Protein AF-0000000069102249 (afdb_homodimer)

Solvent-accessible surface area (backbone atoms only — not comparable to full-atom values): 18035 Å² total; per-residue (Å²): 127,81,70,66,73,71,88,65,78,53,80,87,50,63,63,69,56,50,73,74,42,73,62,49,84,85,14,46,54,63,37,51,65,51,49,70,39,69,68,41,42,53,57,45,44,54,34,49,75,53,21,48,58,88,68,54,68,46,71,69,28,51,55,48,41,64,54,54,55,66,34,49,56,50,31,67,48,58,9,49,51,46,52,47,48,51,74,65,50,84,57,79,77,46,54,44,69,58,46,50,48,30,52,4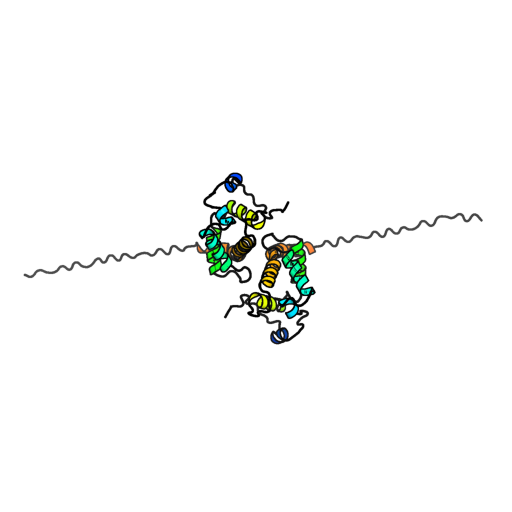7,14,58,52,36,40,50,68,60,52,65,73,45,54,68,54,59,68,60,58,63,68,60,77,79,74,75,77,78,75,76,78,74,79,76,78,76,78,82,75,82,76,76,76,76,124,128,80,70,68,75,70,88,66,78,55,81,88,48,61,64,69,57,52,73,74,43,73,62,50,84,85,13,45,55,63,38,52,65,50,50,70,41,68,67,41,43,50,58,45,45,56,34,49,74,52,20,48,57,89,65,51,68,48,71,69,28,52,56,49,42,64,54,54,57,66,34,48,57,49,31,68,47,58,9,49,52,45,52,47,48,50,74,66,50,86,58,79,78,46,55,44,69,59,47,51,48,30,53,47,14,58,52,37,41,50,68,59,50,65,72,45,55,69,54,60,67,61,61,64,68,65,77,78,75,77,78,79,77,78,79,76,79,77,77,76,79,83,72,81,80,87,79,80,132

Organism: Magallana gigas (NCBI:txid29159)

pLDDT: mean 79.59, std 26.21, range [20.69, 98.81]

Structure (mmCIF, N/CA/C/O backbone):
data_AF-0000000069102249-model_v1
#
loop_
_entity.id
_entity.type
_entity.pdbx_description
1 polymer 'Uncharacterized protein'
#
loop_
_atom_site.group_PDB
_atom_site.id
_atom_site.type_symbol
_atom_site.label_atom_id
_atom_site.label_alt_id
_atom_site.label_comp_id
_atom_site.label_asym_id
_atom_site.label_entity_id
_atom_site.label_seq_id
_atom_site.pdbx_PDB_ins_code
_atom_site.Cartn_x
_atom_site.Cartn_y
_atom_site.Cartn_z
_atom_site.occupancy
_atom_site.B_iso_or_equiv
_atom_site.auth_seq_id
_atom_site.auth_comp_id
_atom_site.auth_asym_id
_atom_site.auth_atom_id
_atom_site.pdbx_PDB_model_num
ATOM 1 N N . ASN A 1 1 ? -21 12.32 -5.297 1 20.69 1 ASN A N 1
ATOM 2 C CA . ASN A 1 1 ? -20.734 12.32 -3.863 1 20.69 1 ASN A CA 1
ATOM 3 C C . ASN A 1 1 ? -19.531 11.453 -3.516 1 20.69 1 ASN A C 1
ATOM 5 O O . ASN A 1 1 ? -19.641 10.227 -3.447 1 20.69 1 ASN A O 1
ATOM 9 N N . ILE A 1 2 ? -18.453 11.57 -4.113 1 30.14 2 ILE A N 1
ATOM 10 C CA . ILE A 1 2 ? -17.266 10.758 -3.838 1 30.14 2 ILE A CA 1
ATOM 11 C C . ILE A 1 2 ? -17.094 10.586 -2.33 1 30.14 2 ILE A C 1
ATOM 13 O O . ILE A 1 2 ? -17.047 11.57 -1.591 1 30.14 2 ILE A O 1
ATOM 17 N N . GLN A 1 3 ? -17.734 9.703 -1.688 1 34 3 GLN A N 1
ATOM 18 C CA . GLN A 1 3 ? -17.641 9.477 -0.249 1 34 3 GLN A CA 1
ATOM 19 C C . GLN A 1 3 ? -16.203 9.633 0.234 1 34 3 GLN A C 1
ATOM 21 O O . GLN A 1 3 ? -15.273 9.109 -0.388 1 34 3 GLN A O 1
ATOM 26 N N . SER A 1 4 ? -15.773 10.727 0.562 1 45.91 4 SER A N 1
ATOM 27 C CA . SER A 1 4 ? -14.562 10.805 1.371 1 45.91 4 SER A CA 1
ATOM 28 C C . SER A 1 4 ? -14.43 9.586 2.287 1 45.91 4 SER A C 1
ATOM 30 O O . SER A 1 4 ? -15.328 9.305 3.08 1 45.91 4 SER A O 1
ATOM 32 N N . PRO A 1 5 ? -13.875 8.547 1.817 1 47.75 5 PRO A N 1
ATOM 33 C CA . PRO A 1 5 ? -13.992 7.262 2.512 1 47.75 5 PRO A CA 1
ATOM 34 C C . PRO A 1 5 ? -14.055 7.414 4.031 1 47.75 5 PRO A C 1
ATOM 36 O O . PRO A 1 5 ? -14.5 6.5 4.727 1 47.75 5 PRO A O 1
ATOM 39 N N . PHE A 1 6 ? -13.164 8.391 4.754 1 53.91 6 PHE A N 1
ATOM 40 C CA . PHE A 1 6 ? -13.102 8.172 6.195 1 53.91 6 PHE A CA 1
ATOM 41 C C . PHE A 1 6 ? -14.172 8.977 6.918 1 53.91 6 PHE A C 1
ATOM 43 O O . PHE A 1 6 ? -14.336 10.172 6.656 1 53.91 6 PHE A O 1
ATOM 50 N N . CYS A 1 7 ? -15.266 8.469 7.176 1 61.47 7 CYS A N 1
ATOM 51 C CA . CYS A 1 7 ? -16.266 8.984 8.109 1 61.47 7 CYS A CA 1
ATOM 52 C C . CYS A 1 7 ? -15.594 9.633 9.32 1 61.47 7 CYS A C 1
ATOM 54 O O . CYS A 1 7 ? -16 9.406 10.453 1 61.47 7 CYS A O 1
ATOM 56 N N . VAL A 1 8 ? -14.547 10.375 9.047 1 65.69 8 VAL A N 1
ATOM 57 C CA . VAL A 1 8 ? -13.875 10.93 10.211 1 65.69 8 VAL A CA 1
ATOM 58 C C . VAL A 1 8 ? -14.523 12.258 10.602 1 65.69 8 VAL A C 1
ATOM 60 O O . VAL A 1 8 ? -14.82 13.086 9.734 1 65.69 8 VAL A O 1
ATOM 63 N N . SER A 1 9 ? -15 12.359 11.758 1 75.25 9 SER A N 1
ATOM 64 C CA . SER A 1 9 ? -15.523 13.602 12.312 1 75.25 9 SER A CA 1
ATOM 65 C C . SER A 1 9 ? -14.406 14.617 12.531 1 75.25 9 SER A C 1
ATOM 67 O O . SER A 1 9 ? -13.352 14.281 13.062 1 75.25 9 SER A O 1
ATOM 69 N N . LEU A 1 10 ? -14.398 15.773 11.844 1 87.94 10 LEU A N 1
ATOM 70 C CA . LEU A 1 10 ? -13.438 16.859 11.969 1 87.94 10 LEU A CA 1
ATOM 71 C C . LEU A 1 10 ? -13.938 17.906 12.953 1 87.94 10 LEU A C 1
ATOM 73 O O . LEU A 1 10 ? -13.914 19.109 12.656 1 87.94 10 LEU A O 1
ATOM 77 N N . LYS A 1 11 ? -14.438 17.469 14.078 1 87.31 11 LYS A N 1
ATOM 78 C CA . LYS A 1 11 ? -15.125 18.328 15.031 1 87.31 11 LYS A CA 1
ATOM 79 C C . LYS A 1 11 ? -14.141 19.25 15.758 1 87.31 11 LYS A C 1
ATOM 81 O O . LYS A 1 11 ? -14.516 20.312 16.25 1 87.31 11 LYS A O 1
ATOM 86 N N . ASP A 1 12 ? -12.898 18.953 15.781 1 89.75 12 ASP A N 1
ATOM 87 C CA . ASP A 1 12 ? -11.938 19.672 16.594 1 89.75 12 ASP A CA 1
ATOM 88 C C . ASP A 1 12 ? -11.25 20.781 15.789 1 89.75 12 ASP A C 1
ATOM 90 O O . ASP A 1 12 ? -10.305 21.406 16.281 1 89.75 12 ASP A O 1
ATOM 94 N N . ILE A 1 13 ? -11.758 20.922 14.523 1 93.69 13 ILE A N 1
ATOM 95 C CA . ILE A 1 13 ? -11.094 21.969 13.758 1 93.69 13 ILE A CA 1
ATOM 96 C C . ILE A 1 13 ? -12.133 22.859 13.094 1 93.69 13 ILE A C 1
ATOM 98 O O . ILE A 1 13 ? -13.242 22.422 12.789 1 93.69 13 ILE A O 1
ATOM 102 N N . ASP A 1 14 ? -11.797 24.141 13.094 1 94.75 14 ASP A N 1
ATOM 103 C CA . ASP A 1 14 ? -12.5 25.078 12.211 1 94.75 14 ASP A CA 1
ATOM 104 C C . ASP A 1 14 ? -11.969 24.969 10.781 1 94.75 14 ASP A C 1
ATOM 106 O O . ASP A 1 14 ? -10.898 25.484 10.477 1 94.75 14 ASP A O 1
ATOM 110 N N . GLN A 1 15 ? -12.703 24.438 9.875 1 90.25 15 GLN A N 1
ATOM 111 C CA . GLN A 1 15 ? -12.25 24.109 8.531 1 90.25 15 GLN A CA 1
ATOM 112 C C . GLN A 1 15 ? -12 25.391 7.723 1 90.25 15 GLN A C 1
ATOM 114 O O . GLN A 1 15 ? -11.062 25.438 6.922 1 90.25 15 GLN A O 1
ATOM 119 N N . MET A 1 16 ? -12.883 26.406 7.949 1 92.56 16 MET A N 1
ATOM 120 C CA . MET A 1 16 ? -12.695 27.656 7.227 1 92.56 16 MET A CA 1
ATOM 121 C C . MET A 1 16 ? -11.367 28.297 7.609 1 92.56 16 MET A C 1
ATOM 123 O O . MET A 1 16 ? -10.625 28.781 6.742 1 92.56 16 MET A O 1
ATOM 127 N N . GLN A 1 17 ? -11.125 28.25 8.883 1 94.38 17 GLN A N 1
ATOM 128 C CA . GLN A 1 17 ? -9.867 28.812 9.344 1 94.38 17 GLN A CA 1
ATOM 129 C C . GLN A 1 17 ? -8.68 28.016 8.828 1 94.38 17 GLN A C 1
ATOM 131 O O . GLN A 1 17 ? -7.668 28.594 8.406 1 94.38 17 GLN A O 1
ATOM 136 N N . LEU A 1 18 ? -8.789 26.734 8.844 1 94.5 18 LEU A N 1
ATOM 137 C CA . LEU A 1 18 ? -7.727 25.875 8.328 1 94.5 18 LEU A CA 1
ATOM 138 C C . LEU A 1 18 ? -7.445 26.188 6.863 1 94.5 18 LEU A C 1
ATOM 140 O O . LEU A 1 18 ? -6.289 26.359 6.469 1 94.5 18 LEU A O 1
ATOM 144 N N . PHE A 1 19 ? -8.461 26.406 6.098 1 91.88 19 PHE A N 1
ATOM 145 C CA . PHE A 1 19 ? -8.352 26.594 4.656 1 91.88 19 PHE A CA 1
ATOM 146 C C . PHE A 1 19 ? -7.719 27.938 4.332 1 91.88 19 PHE A C 1
ATOM 148 O O . PHE A 1 19 ? -7.004 28.062 3.336 1 91.88 19 PHE A O 1
ATOM 155 N N . THR A 1 20 ? -7.922 28.906 5.234 1 94.19 20 THR A N 1
ATOM 156 C CA . THR A 1 20 ? -7.535 30.266 4.863 1 94.19 20 THR A CA 1
ATOM 157 C C . THR A 1 20 ? -6.273 30.688 5.605 1 94.19 20 THR A C 1
ATOM 159 O O . THR A 1 20 ? -5.715 31.75 5.332 1 94.19 20 THR A O 1
ATOM 162 N N . SER A 1 21 ? -5.793 29.859 6.492 1 96.25 21 SER A N 1
ATOM 163 C CA . SER A 1 21 ? -4.66 30.234 7.324 1 96.25 21 SER A CA 1
ATOM 164 C C . SER A 1 21 ? -3.357 29.656 6.793 1 96.25 21 SER A C 1
ATOM 166 O O . SER A 1 21 ? -3.375 28.672 6.035 1 96.25 21 SER A O 1
ATOM 168 N N . GLU A 1 22 ? -2.221 30.297 7.148 1 96.12 22 GLU A N 1
ATOM 169 C CA . GLU A 1 22 ? -0.898 29.766 6.828 1 96.12 22 GLU A CA 1
ATOM 170 C C . GLU A 1 22 ? -0.51 28.641 7.777 1 96.12 22 GLU A C 1
ATOM 172 O O . GLU A 1 22 ? 0.193 27.703 7.387 1 96.12 22 GLU A O 1
ATOM 177 N N . GLU A 1 23 ? -0.857 28.828 9 1 97.56 23 GLU A N 1
ATOM 178 C CA . GLU A 1 23 ? -0.6 27.844 10.039 1 97.56 23 GLU A CA 1
ATOM 179 C C . GLU A 1 23 ? -1.834 27.625 10.906 1 97.56 23 GLU A C 1
ATOM 181 O O . GLU A 1 23 ? -2.547 28.578 11.234 1 97.56 23 GLU A O 1
ATOM 186 N N . TYR A 1 24 ? -2.154 26.422 11.148 1 97.31 24 TYR A N 1
ATOM 187 C CA . TYR A 1 24 ? -3.293 26.031 11.977 1 97.31 24 TYR A CA 1
ATOM 188 C C . TYR A 1 24 ? -2.926 24.891 12.914 1 97.31 24 TYR A C 1
ATOM 190 O O . TYR A 1 24 ? -2.479 23.828 12.461 1 97.31 24 TYR A O 1
ATOM 198 N N . LYS A 1 25 ? -2.98 25.094 14.266 1 97 25 LYS A N 1
ATOM 199 C CA . LYS A 1 25 ? -2.627 24.109 15.281 1 97 25 LYS A CA 1
ATOM 200 C C . LYS A 1 25 ? -1.218 23.562 15.055 1 97 25 LYS A C 1
ATOM 202 O O . LYS A 1 25 ? -1.014 22.359 15 1 97 25 LYS A O 1
ATOM 207 N N . SER A 1 26 ? -0.28 24.406 14.781 1 97.69 26 SER A 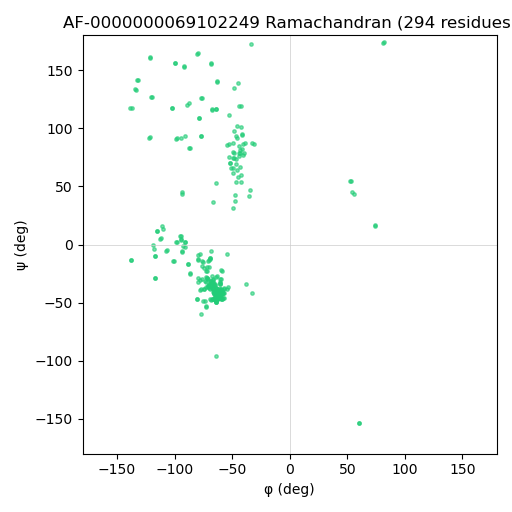N 1
ATOM 208 C CA . SER A 1 26 ? 1.154 24.156 14.664 1 97.69 26 SER A CA 1
ATOM 209 C C . SER A 1 26 ? 1.484 23.422 13.367 1 97.69 26 SER A C 1
ATOM 211 O O . SER A 1 26 ? 2.582 22.875 13.219 1 97.69 26 SER A O 1
ATOM 213 N N . CYS A 1 27 ? 0.544 23.406 12.414 1 98.44 27 CYS A N 1
ATOM 214 C CA . CYS A 1 27 ? 0.776 22.781 11.117 1 98.44 27 CYS A CA 1
ATOM 215 C C . CYS A 1 27 ? 0.633 23.797 9.984 1 98.44 27 CYS A C 1
ATOM 217 O O . CYS A 1 27 ? -0.353 24.531 9.93 1 98.44 27 CYS A O 1
ATOM 219 N N . ARG A 1 28 ? 1.658 23.812 9.227 1 98.31 28 ARG A N 1
ATOM 220 C CA . ARG A 1 28 ? 1.549 24.5 7.941 1 98.31 28 ARG A CA 1
ATOM 221 C C . ARG A 1 28 ? 1.014 23.562 6.863 1 98.31 28 ARG A C 1
ATOM 223 O O . ARG A 1 28 ? 1.782 23.016 6.062 1 98.31 28 ARG A O 1
ATOM 230 N N . HIS A 1 29 ? -0.292 23.406 6.801 1 98.12 29 HIS A N 1
ATOM 231 C CA . HIS A 1 29 ? -0.987 22.328 6.121 1 98.12 29 HIS A CA 1
ATOM 232 C C . HIS A 1 29 ? -0.832 22.438 4.605 1 98.12 29 HIS A C 1
ATOM 234 O O . HIS A 1 29 ? -0.743 21.422 3.91 1 98.12 29 HIS A O 1
ATOM 240 N N . TRP A 1 30 ? -0.717 23.672 4.027 1 98 30 TRP A N 1
ATOM 241 C CA . TRP A 1 30 ? -0.515 23.797 2.586 1 98 30 TRP A CA 1
ATOM 242 C C . TRP A 1 30 ? 0.914 23.422 2.203 1 98 30 TRP A C 1
ATOM 244 O O . TRP A 1 30 ? 1.138 22.766 1.183 1 98 30 TRP A O 1
ATOM 254 N N . ASP A 1 31 ? 1.87 23.812 3.062 1 98.62 31 ASP A N 1
ATOM 255 C CA . ASP A 1 31 ? 3.256 23.422 2.832 1 98.62 31 ASP A CA 1
ATOM 256 C C . ASP A 1 31 ? 3.395 21.906 2.809 1 98.62 31 ASP A C 1
ATOM 258 O O . ASP A 1 31 ? 4.109 21.344 1.969 1 98.62 31 ASP A O 1
ATOM 262 N N . PHE A 1 32 ? 2.658 21.297 3.68 1 98.81 32 PHE A N 1
ATOM 263 C CA . PHE A 1 32 ? 2.721 19.844 3.775 1 98.81 32 PHE A CA 1
ATOM 264 C C . PHE A 1 32 ? 2.029 19.188 2.586 1 98.81 32 PHE A C 1
ATOM 266 O O . PHE A 1 32 ? 2.627 18.375 1.884 1 98.81 32 PHE A O 1
ATOM 273 N N . LEU A 1 33 ? 0.784 19.578 2.375 1 98.56 33 LEU A N 1
ATOM 274 C CA . LEU A 1 33 ? -0.042 18.953 1.35 1 98.56 33 LEU A CA 1
ATOM 275 C C . LEU A 1 33 ? 0.585 19.125 -0.031 1 98.56 33 LEU A C 1
ATOM 277 O O . LEU A 1 33 ? 0.573 18.188 -0.839 1 98.56 33 LEU A O 1
ATOM 281 N N . LEU A 1 34 ? 1.292 20.281 -0.254 1 98.56 34 LEU A N 1
ATOM 282 C CA . LEU A 1 34 ? 1.774 20.594 -1.593 1 98.56 34 LEU A CA 1
ATOM 283 C C . LEU A 1 34 ? 3.295 20.516 -1.658 1 98.56 34 LEU A C 1
ATOM 285 O O . LEU A 1 34 ? 3.898 20.859 -2.674 1 98.56 34 LEU A O 1
ATOM 289 N N . SER A 1 35 ? 3.92 20.094 -0.591 1 98.56 35 SER A N 1
ATOM 290 C CA . SER A 1 35 ? 5.371 19.922 -0.537 1 98.56 35 SER A CA 1
ATOM 291 C C . SER A 1 35 ? 6.09 21.203 -0.968 1 98.56 35 SER A C 1
ATOM 293 O O . SER A 1 35 ? 6.992 21.156 -1.809 1 98.56 35 SER A O 1
ATOM 295 N N . LEU A 1 36 ? 5.723 22.25 -0.303 1 98.31 36 LEU A N 1
ATOM 296 C CA . LEU A 1 36 ? 6.207 23.562 -0.73 1 98.31 36 LEU A CA 1
ATOM 297 C C . LEU A 1 36 ? 7.547 23.891 -0.078 1 98.31 36 LEU A C 1
ATOM 299 O O . LEU A 1 36 ? 8.25 24.797 -0.509 1 98.31 36 LEU A O 1
ATOM 303 N N . THR A 1 37 ? 7.941 23.203 0.995 1 98.5 37 THR A N 1
ATOM 304 C CA . THR A 1 37 ? 9.188 23.484 1.69 1 98.5 37 THR A CA 1
ATOM 305 C C . THR A 1 37 ? 10.086 22.25 1.707 1 98.5 37 THR A C 1
ATOM 307 O O . THR A 1 37 ? 9.609 21.125 1.589 1 98.5 37 THR A O 1
ATOM 310 N N . GLU A 1 38 ? 11.336 22.469 1.94 1 98.5 38 GLU A N 1
ATOM 311 C CA . GLU A 1 38 ? 12.305 21.391 2.041 1 98.5 38 GLU A CA 1
ATOM 312 C C . GLU A 1 38 ? 12.031 20.516 3.264 1 98.5 38 GLU A C 1
ATOM 314 O O . GLU A 1 38 ? 12.227 19.297 3.219 1 98.5 38 GLU A O 1
ATOM 319 N N . GLU A 1 39 ? 11.586 21.125 4.266 1 98.06 39 GLU A N 1
ATOM 320 C CA . GLU A 1 39 ? 11.273 20.406 5.492 1 98.06 39 GLU A CA 1
ATOM 321 C C . GLU A 1 39 ? 10.18 19.359 5.25 1 98.06 39 GLU A C 1
ATOM 323 O O . GLU A 1 39 ? 10.328 18.203 5.641 1 98.06 39 GLU A O 1
ATOM 328 N N . MET A 1 40 ? 9.148 19.781 4.562 1 98.62 40 MET A N 1
ATOM 329 C CA . MET A 1 40 ? 8.039 18.875 4.293 1 98.62 40 MET A CA 1
ATOM 330 C C . MET A 1 40 ? 8.438 17.812 3.287 1 98.62 40 MET A C 1
ATOM 332 O O . MET A 1 40 ? 8.07 16.641 3.432 1 98.62 40 MET A O 1
ATOM 336 N N . ARG A 1 41 ? 9.234 18.172 2.338 1 98.69 41 ARG A N 1
ATOM 337 C CA . ARG A 1 41 ? 9.719 17.188 1.373 1 98.69 41 ARG A CA 1
ATOM 338 C C . ARG A 1 41 ? 10.617 16.172 2.047 1 98.69 41 ARG A C 1
ATOM 340 O O . ARG A 1 41 ? 10.492 14.969 1.802 1 98.69 41 ARG A O 1
ATOM 347 N N . HIS A 1 42 ? 11.484 16.641 2.908 1 98.44 42 HIS A N 1
ATOM 348 C CA . HIS A 1 42 ? 12.391 15.766 3.625 1 98.44 42 HIS A CA 1
ATOM 349 C C . HIS A 1 42 ? 11.633 14.797 4.523 1 98.44 42 HIS A C 1
ATOM 351 O O . HIS A 1 42 ? 11.93 13.602 4.547 1 98.44 42 HIS A O 1
ATOM 357 N N . LEU A 1 43 ? 10.617 15.289 5.223 1 98.62 43 LEU A N 1
ATOM 358 C CA . LEU A 1 43 ? 9.789 14.469 6.105 1 98.62 43 LEU A CA 1
ATOM 359 C C . LEU A 1 43 ? 9.125 13.336 5.332 1 98.62 43 LEU A C 1
ATOM 361 O O . LEU A 1 43 ? 9.195 12.172 5.746 1 98.62 43 LEU A O 1
ATOM 365 N N . LYS A 1 44 ? 8.547 13.633 4.211 1 98.75 44 LYS A N 1
ATOM 366 C CA . LYS A 1 44 ? 7.832 12.641 3.416 1 98.75 44 LYS A CA 1
ATOM 367 C C . LYS A 1 44 ? 8.805 11.656 2.771 1 98.75 44 LYS A C 1
ATOM 369 O O . LYS A 1 44 ? 8.539 10.453 2.713 1 98.75 44 LYS A O 1
ATOM 374 N N . ASN A 1 45 ? 9.945 12.141 2.373 1 98.62 45 ASN A N 1
ATOM 375 C CA . ASN A 1 45 ? 10.93 11.281 1.716 1 98.62 45 ASN A CA 1
ATOM 376 C C . ASN A 1 45 ? 11.484 10.227 2.672 1 98.62 45 ASN A C 1
ATOM 378 O O . ASN A 1 45 ? 11.797 9.109 2.258 1 98.62 45 ASN A O 1
ATOM 382 N N . GLN A 1 46 ? 11.594 10.586 3.982 1 98.75 46 GLN A N 1
ATOM 383 C CA . GLN A 1 46 ? 12.055 9.594 4.953 1 98.75 46 GLN A CA 1
ATOM 384 C C . GLN A 1 46 ? 11.125 8.383 4.98 1 98.75 46 GLN A C 1
ATOM 386 O O . GLN A 1 46 ? 11.594 7.242 5.039 1 98.75 46 GLN A O 1
ATOM 391 N N . VAL A 1 47 ? 9.891 8.633 4.887 1 98.75 47 VAL A N 1
ATOM 392 C CA . VAL A 1 47 ? 8.914 7.551 4.926 1 98.75 47 VAL A CA 1
ATOM 393 C C . VAL A 1 47 ? 8.922 6.797 3.598 1 98.75 47 VAL A C 1
ATOM 395 O O . VAL A 1 47 ? 9.055 5.57 3.574 1 98.75 47 VAL A O 1
ATOM 398 N N . ILE A 1 48 ? 8.859 7.559 2.479 1 98.12 48 ILE A N 1
ATOM 399 C CA . ILE A 1 48 ? 8.742 6.98 1.146 1 98.12 48 ILE A CA 1
ATOM 400 C C . ILE A 1 48 ? 9.953 6.09 0.86 1 98.12 48 ILE A C 1
ATOM 402 O O . ILE A 1 48 ? 9.812 5.004 0.294 1 98.12 48 ILE A O 1
ATOM 406 N N . GLU A 1 49 ? 11.117 6.469 1.379 1 97.75 49 GLU A N 1
ATOM 407 C CA . GLU A 1 49 ? 12.359 5.773 1.062 1 97.75 49 GLU A CA 1
ATOM 408 C C . GLU A 1 49 ? 12.578 4.586 1.995 1 97.75 49 GLU A C 1
ATOM 410 O O . GLU A 1 49 ? 13.188 3.588 1.605 1 97.75 49 GLU A O 1
ATOM 415 N N . ASN A 1 50 ? 12.008 4.645 3.156 1 97.56 50 ASN A N 1
ATOM 416 C CA . ASN A 1 50 ? 12.414 3.662 4.152 1 97.56 50 ASN A CA 1
ATOM 417 C C . ASN A 1 50 ? 11.258 2.758 4.555 1 97.56 50 ASN A C 1
ATOM 419 O O . ASN A 1 50 ? 11.445 1.784 5.285 1 97.56 50 ASN A O 1
ATOM 423 N N . CYS A 1 51 ? 10.07 3.115 4.129 1 97.69 51 CYS A N 1
ATOM 424 C CA . CYS A 1 51 ? 8.906 2.348 4.547 1 97.69 51 CYS A CA 1
ATOM 425 C C . CYS A 1 51 ? 8.164 1.785 3.342 1 97.69 51 CYS A C 1
ATOM 427 O O . CYS A 1 51 ? 7.207 2.395 2.855 1 97.69 51 CYS A O 1
ATOM 429 N N . GLN A 1 52 ? 8.57 0.538 3.01 1 93.75 52 GLN A N 1
ATOM 430 C CA . GLN A 1 52 ? 7.945 -0.172 1.899 1 93.75 52 GLN A CA 1
ATOM 431 C C . GLN A 1 52 ? 6.945 -1.21 2.404 1 93.75 52 GLN A C 1
ATOM 433 O O . GLN A 1 52 ? 7.332 -2.189 3.047 1 93.75 52 GLN A O 1
ATOM 438 N N . PRO A 1 53 ? 5.645 -1.076 2.072 1 92.62 53 PRO A N 1
ATOM 439 C CA . PRO A 1 53 ? 4.598 -1.912 2.662 1 92.62 53 PRO A CA 1
ATOM 440 C C . PRO A 1 53 ? 4.809 -3.4 2.398 1 92.62 53 PRO A C 1
ATOM 442 O O . PRO A 1 53 ? 4.434 -4.238 3.225 1 92.62 53 PRO A O 1
ATOM 445 N N . LEU A 1 54 ? 5.441 -3.742 1.288 1 92 54 LEU A N 1
ATOM 446 C CA . LEU A 1 54 ? 5.539 -5.145 0.899 1 92 54 LEU A CA 1
ATOM 447 C C . LEU A 1 54 ? 6.828 -5.766 1.423 1 92 54 LEU A C 1
ATOM 449 O O . LEU A 1 54 ? 7.043 -6.973 1.281 1 92 54 LEU A O 1
ATOM 453 N N . ARG A 1 55 ? 7.676 -5.047 2.094 1 88.75 55 ARG A N 1
ATOM 454 C CA . ARG A 1 55 ? 8.961 -5.551 2.561 1 88.75 55 ARG A CA 1
ATOM 455 C C . ARG A 1 55 ? 8.984 -5.68 4.082 1 88.75 55 ARG A C 1
ATOM 457 O O . ARG A 1 55 ? 10.055 -5.773 4.688 1 88.75 55 ARG A O 1
ATOM 464 N N . GLY A 1 56 ? 7.781 -5.645 4.711 1 85.62 56 GLY A N 1
ATOM 465 C CA . GLY A 1 56 ? 7.707 -5.773 6.156 1 85.62 56 GLY A CA 1
ATOM 466 C C . GLY A 1 56 ? 8.008 -4.477 6.887 1 85.62 56 GLY A C 1
ATOM 467 O O . GLY A 1 56 ? 8.297 -3.457 6.258 1 85.62 56 GLY A O 1
ATOM 468 N N . CYS A 1 57 ? 7.816 -4.527 8.148 1 93.25 57 CYS A N 1
ATOM 469 C CA . CYS A 1 57 ? 8.086 -3.381 9.008 1 93.25 57 CYS A CA 1
ATOM 470 C C . CYS A 1 57 ? 9.445 -3.51 9.68 1 93.25 57 CYS A C 1
ATOM 472 O O . CYS A 1 57 ? 9.555 -4.055 10.781 1 93.25 57 CYS A O 1
ATOM 474 N N . LEU A 1 58 ? 10.484 -2.984 9.039 1 94.06 58 LEU A N 1
ATOM 475 C CA . LEU A 1 58 ? 11.852 -3.066 9.531 1 94.06 58 LEU A CA 1
ATOM 476 C C . LEU A 1 58 ? 12.102 -2.016 10.609 1 94.06 58 LEU A C 1
ATOM 478 O O . LEU A 1 58 ? 11.328 -1.066 10.75 1 94.06 58 LEU A O 1
ATOM 482 N N . SER A 1 59 ? 13.125 -2.082 11.375 1 96.06 59 SER A N 1
ATOM 483 C CA . SER A 1 59 ? 13.414 -1.235 12.523 1 96.06 59 SER A CA 1
ATOM 484 C C . SER A 1 59 ? 13.508 0.234 12.125 1 96.06 59 SER A C 1
ATOM 486 O O . SER A 1 59 ? 13.031 1.11 12.852 1 96.06 59 SER A O 1
ATOM 488 N N . GLU A 1 60 ? 14.148 0.513 11 1 97.69 60 GLU A N 1
ATOM 489 C CA . GLU A 1 60 ? 14.281 1.886 10.523 1 97.69 60 GLU A CA 1
ATOM 490 C C . GLU A 1 60 ? 12.914 2.51 10.258 1 97.69 60 GLU A C 1
ATOM 492 O O . GLU A 1 60 ? 12.648 3.635 10.688 1 97.69 60 GLU A O 1
ATOM 497 N N . CYS A 1 61 ? 12.109 1.784 9.609 1 98.19 61 CYS A N 1
ATOM 498 C CA . CYS A 1 61 ? 10.758 2.268 9.336 1 98.19 61 CYS A CA 1
ATOM 499 C C . CYS A 1 61 ? 9.977 2.451 10.633 1 98.19 61 CYS A C 1
ATOM 501 O O . CYS A 1 61 ? 9.266 3.447 10.797 1 98.19 61 CYS A O 1
ATOM 503 N N . GLN A 1 62 ? 10.18 1.574 11.57 1 97.44 62 GLN A N 1
ATOM 504 C CA . GLN A 1 62 ? 9.516 1.688 12.867 1 97.44 62 GLN A CA 1
ATOM 505 C C . GLN A 1 62 ? 9.844 3.023 13.531 1 97.44 62 GLN A C 1
ATOM 507 O O . GLN A 1 62 ? 8.945 3.721 14.008 1 97.44 62 GLN A O 1
ATOM 512 N N . SER A 1 63 ? 11.117 3.357 13.508 1 98.06 63 SER A N 1
ATOM 513 C CA . SER A 1 63 ? 11.578 4.586 14.141 1 98.06 63 SER A CA 1
ATOM 514 C C . SER A 1 63 ? 11.023 5.816 13.438 1 98.06 63 SER A C 1
ATOM 516 O O . SER A 1 63 ? 10.578 6.766 14.086 1 98.06 63 SER A O 1
ATOM 518 N N . ILE A 1 64 ? 11 5.754 12.164 1 98.5 64 ILE A N 1
ATOM 519 C CA . ILE A 1 64 ? 10.555 6.891 11.367 1 98.5 64 ILE A CA 1
ATOM 520 C C . ILE A 1 64 ? 9.055 7.105 11.555 1 98.5 64 ILE A C 1
ATOM 522 O O . ILE A 1 64 ? 8.609 8.227 11.789 1 98.5 64 ILE A O 1
ATOM 526 N N . VAL A 1 65 ? 8.297 6.059 11.469 1 98.06 65 VAL A N 1
ATOM 527 C CA . VAL A 1 65 ? 6.84 6.156 11.586 1 98.06 65 VAL A CA 1
ATOM 528 C C . VAL A 1 65 ? 6.461 6.66 12.977 1 98.06 65 VAL A C 1
ATOM 530 O O . VAL A 1 65 ? 5.547 7.477 13.117 1 98.06 65 VAL A O 1
ATOM 533 N N . LYS A 1 66 ? 7.184 6.145 13.984 1 96.56 66 LYS A N 1
ATOM 534 C CA . LYS A 1 66 ? 6.926 6.594 15.344 1 96.56 66 LYS A CA 1
ATOM 535 C C . LYS A 1 66 ? 7.086 8.109 15.461 1 96.56 66 LYS A C 1
ATOM 537 O O . LYS A 1 66 ? 6.293 8.773 16.141 1 96.56 66 LYS A O 1
ATOM 542 N N . LEU A 1 67 ? 8.047 8.68 14.781 1 96.69 67 LEU A N 1
ATOM 543 C CA . LEU A 1 67 ? 8.336 10.102 14.836 1 96.69 67 LEU A CA 1
ATOM 544 C C . LEU A 1 67 ? 7.375 10.891 13.945 1 96.69 67 LEU A C 1
ATOM 546 O O . LEU A 1 67 ? 6.762 11.859 14.391 1 96.69 67 LEU A O 1
ATOM 550 N N . VAL A 1 68 ? 7.164 10.453 12.734 1 98.44 68 VAL A N 1
ATOM 551 C CA . VAL A 1 68 ? 6.426 11.195 11.719 1 98.44 68 VAL A CA 1
ATOM 552 C C . VAL A 1 68 ? 4.941 11.234 12.086 1 98.44 68 VAL A C 1
ATOM 554 O O . VAL A 1 68 ? 4.266 12.242 11.852 1 98.44 68 VAL A O 1
ATOM 557 N N . LYS A 1 69 ? 4.426 10.18 12.695 1 97.62 69 LYS A N 1
ATOM 558 C CA . LYS A 1 69 ? 3.006 10.102 13.023 1 97.62 69 LYS A CA 1
ATOM 559 C C . LYS A 1 69 ? 2.648 11.094 14.125 1 97.62 69 LYS A C 1
ATOM 561 O O . LYS A 1 69 ? 1.47 11.383 14.352 1 97.62 69 LYS A O 1
ATOM 566 N N . ARG A 1 70 ? 3.637 11.68 14.805 1 97.81 70 ARG A N 1
ATOM 567 C CA . ARG A 1 70 ? 3.402 12.656 15.859 1 97.81 70 ARG A CA 1
ATOM 568 C C . ARG A 1 70 ? 3.434 14.078 15.305 1 97.81 70 ARG A C 1
ATOM 570 O O . ARG A 1 70 ? 3.117 15.039 16.016 1 97.81 70 ARG A O 1
ATOM 577 N N . HIS A 1 71 ? 3.768 14.234 14.062 1 98.5 71 HIS A N 1
ATOM 578 C CA . HIS A 1 71 ? 3.846 15.562 13.453 1 98.5 71 HIS A CA 1
ATOM 579 C C . HIS A 1 71 ? 2.48 16.234 13.438 1 98.5 71 HIS A C 1
ATOM 581 O O . HIS A 1 71 ? 1.468 15.602 13.141 1 98.5 71 HIS A O 1
ATOM 587 N N . PRO A 1 72 ? 2.457 17.453 13.688 1 97.88 72 PRO A N 1
ATOM 588 C CA . PRO A 1 72 ? 1.182 18.172 13.781 1 97.88 72 PRO A CA 1
ATOM 589 C C . PRO A 1 72 ? 0.364 18.094 12.492 1 97.88 72 PRO A C 1
ATOM 591 O O . PRO A 1 72 ? -0.867 18.172 12.531 1 97.88 72 PRO A O 1
ATOM 594 N N . CYS A 1 73 ? 0.982 17.844 11.375 1 98.38 73 CYS A N 1
ATOM 595 C CA . CYS A 1 73 ? 0.268 17.797 10.109 1 98.38 73 CYS A CA 1
ATOM 596 C C . CYS A 1 73 ? -0.218 16.375 9.805 1 98.38 73 CYS A C 1
ATOM 598 O O . CYS A 1 73 ? -0.824 16.141 8.758 1 98.38 73 CYS A O 1
ATOM 600 N N . ILE A 1 74 ? 0.044 15.484 10.711 1 98.06 74 ILE A N 1
ATOM 601 C CA . ILE A 1 74 ? -0.34 14.094 10.492 1 98.06 74 ILE A CA 1
ATOM 602 C C . ILE A 1 74 ? -1.358 13.672 11.547 1 98.06 74 ILE A C 1
ATOM 604 O O . ILE A 1 74 ? -2.225 12.836 11.281 1 98.06 74 ILE A O 1
ATOM 608 N N . THR A 1 75 ? -1.289 14.266 12.672 1 95.19 75 THR A N 1
ATOM 609 C CA . THR A 1 75 ? -2.043 13.789 13.828 1 95.19 75 THR A CA 1
ATOM 610 C C . THR A 1 75 ? -3.402 14.477 13.906 1 95.19 75 THR A C 1
ATOM 612 O O . THR A 1 75 ? -3.582 15.578 13.367 1 95.19 75 THR A O 1
ATOM 615 N N . GLU A 1 76 ? -4.305 13.805 14.492 1 93.75 76 GLU A N 1
ATOM 616 C CA . GLU A 1 76 ? -5.598 14.352 14.883 1 93.75 76 GLU A CA 1
ATOM 617 C C . GLU A 1 76 ? -6.371 14.867 13.672 1 93.75 76 GLU A C 1
ATOM 619 O O . GLU A 1 76 ? -6.266 14.305 12.586 1 93.75 76 GLU A O 1
ATOM 624 N N . ASP A 1 77 ? -7.277 15.859 13.891 1 94.06 77 ASP A N 1
ATOM 625 C CA . ASP A 1 77 ? -8.234 16.25 12.859 1 94.06 77 ASP A CA 1
ATOM 626 C C . ASP A 1 77 ? -7.535 16.984 11.719 1 94.06 77 ASP A C 1
ATOM 628 O O . ASP A 1 77 ? -7.949 16.891 10.562 1 94.06 77 ASP A O 1
ATOM 632 N N . VAL A 1 78 ? -6.477 17.656 12.031 1 95.75 78 VAL A N 1
ATOM 633 C CA . VAL A 1 78 ? -5.73 18.328 10.977 1 95.75 78 VAL A CA 1
ATOM 634 C C . VAL A 1 78 ? -5.148 17.297 10.016 1 95.75 78 VAL A C 1
ATOM 636 O O . VAL A 1 78 ? -5.281 17.438 8.797 1 95.75 78 VAL A O 1
ATOM 639 N N . GLY A 1 79 ? -4.535 16.297 10.633 1 96.12 79 GLY A N 1
ATOM 640 C CA . GLY A 1 79 ? -4.008 15.219 9.812 1 96.12 79 GLY A CA 1
ATOM 641 C C . GLY A 1 79 ? -5.07 14.531 8.977 1 96.12 79 GLY A C 1
ATOM 642 O O . GLY A 1 79 ? -4.836 14.219 7.805 1 96.12 79 GLY A O 1
ATOM 643 N N . SER A 1 80 ? -6.164 14.336 9.617 1 93.81 80 SER A N 1
ATOM 644 C CA . SER A 1 80 ? -7.262 13.703 8.898 1 93.81 80 SER A CA 1
ATOM 645 C C . SER A 1 80 ? -7.723 14.555 7.723 1 93.81 80 SER A C 1
ATOM 647 O O . SER A 1 80 ? -8 14.031 6.641 1 93.81 80 SER A O 1
ATOM 649 N N . TRP A 1 81 ? -7.836 15.789 7.922 1 93.75 81 TRP A N 1
ATOM 650 C CA . TRP A 1 81 ? -8.211 16.703 6.852 1 93.75 81 TRP A CA 1
ATOM 651 C C . TRP A 1 81 ? -7.203 16.641 5.707 1 93.75 81 TRP A C 1
ATOM 653 O O . TRP A 1 81 ? -7.59 16.578 4.535 1 93.75 81 TRP A O 1
ATOM 663 N N . ILE A 1 82 ? -5.961 16.609 6.07 1 96.25 82 ILE A N 1
ATOM 664 C CA . ILE A 1 82 ? -4.898 16.594 5.07 1 96.25 82 ILE A CA 1
ATOM 665 C C . ILE A 1 82 ? -4.957 15.281 4.289 1 96.25 82 ILE A C 1
ATOM 667 O O . ILE A 1 82 ? -4.852 15.281 3.059 1 96.25 82 ILE A O 1
ATOM 671 N N . LYS A 1 83 ? -5.07 14.219 5.016 1 95.75 83 LYS A N 1
ATOM 672 C CA . LYS A 1 83 ? -5.145 12.914 4.363 1 95.75 83 LYS A CA 1
ATOM 673 C C . LYS A 1 83 ? -6.309 12.859 3.381 1 95.75 83 LYS A C 1
ATOM 675 O O . LYS A 1 83 ? -6.152 12.391 2.25 1 95.75 83 LYS A O 1
ATOM 680 N N . ASN A 1 84 ? -7.418 13.398 3.754 1 92.06 84 ASN A N 1
ATOM 681 C CA . ASN A 1 84 ? -8.578 13.43 2.867 1 92.06 84 ASN A CA 1
ATOM 682 C C . ASN A 1 84 ? -8.312 14.289 1.635 1 92.06 84 ASN A C 1
ATOM 684 O O . ASN A 1 84 ? -8.641 13.891 0.514 1 92.06 84 ASN A O 1
ATOM 688 N N . ALA A 1 85 ? -7.762 15.398 1.905 1 93.5 85 ALA A N 1
ATOM 689 C CA . ALA A 1 85 ? -7.449 16.297 0.794 1 93.5 85 ALA A CA 1
ATOM 690 C C . ALA A 1 85 ? -6.438 15.656 -0.154 1 93.5 85 ALA A C 1
ATOM 692 O O . ALA A 1 85 ? -6.543 15.805 -1.374 1 93.5 85 ALA A O 1
ATOM 693 N N . ALA A 1 86 ? -5.5 14.953 0.417 1 96.25 86 ALA A N 1
ATOM 694 C CA . ALA A 1 86 ? -4.441 14.336 -0.374 1 96.25 86 ALA A CA 1
ATOM 695 C C . ALA A 1 86 ? -4.996 13.234 -1.27 1 96.25 86 ALA A C 1
ATOM 697 O O . ALA A 1 86 ? -4.594 13.102 -2.428 1 96.25 86 ALA A O 1
ATOM 698 N N . LEU A 1 87 ? -5.961 12.5 -0.717 1 93.5 87 LEU A N 1
ATOM 699 C CA . LEU A 1 87 ? -6.34 11.258 -1.381 1 93.5 87 LEU A CA 1
ATOM 700 C C . LEU A 1 87 ? -7.617 11.445 -2.191 1 93.5 87 LEU A C 1
ATOM 702 O O . LEU A 1 87 ? -7.871 10.695 -3.139 1 93.5 87 LEU A O 1
ATOM 706 N N . PHE A 1 88 ? -8.383 12.57 -1.967 1 90.06 88 PHE A N 1
ATOM 707 C CA . PHE A 1 88 ? -9.711 12.57 -2.568 1 90.06 88 PHE A CA 1
ATOM 708 C C . PHE A 1 88 ? -10.031 13.938 -3.174 1 90.06 88 PHE A C 1
ATOM 710 O O . PHE A 1 88 ? -11.008 14.078 -3.906 1 90.06 88 PHE A O 1
ATOM 717 N N . SER A 1 89 ? -9.227 14.938 -2.84 1 90.38 89 SER A N 1
ATOM 718 C CA . SER A 1 89 ? -9.5 16.25 -3.402 1 90.38 89 SER A CA 1
ATOM 719 C C . SER A 1 89 ? -9.234 16.281 -4.902 1 90.38 89 SER A C 1
ATOM 721 O O . SER A 1 89 ? -8.438 15.492 -5.414 1 90.38 89 SER A O 1
ATOM 723 N N . LEU A 1 90 ? -9.891 17.203 -5.609 1 92.81 90 LEU A N 1
ATOM 724 C CA . LEU A 1 90 ? -9.688 17.391 -7.043 1 92.81 90 LEU A CA 1
ATOM 725 C C . LEU A 1 90 ? -8.664 18.484 -7.312 1 92.81 90 LEU A C 1
ATOM 727 O O . LEU A 1 90 ? -8.508 18.922 -8.453 1 92.81 90 LEU A O 1
ATOM 731 N N . ASP A 1 91 ? -8.055 18.922 -6.23 1 94.12 91 ASP A N 1
ATOM 732 C CA . ASP A 1 91 ? -7.023 19.938 -6.367 1 94.12 91 ASP A CA 1
ATOM 733 C C . ASP A 1 91 ? -5.828 19.406 -7.16 1 94.12 91 ASP A C 1
ATOM 735 O O . ASP A 1 91 ? -5.09 18.547 -6.676 1 94.12 91 ASP A O 1
ATOM 739 N N . GLN A 1 92 ? -5.547 20 -8.336 1 96 92 GLN A N 1
ATOM 740 C CA . GLN A 1 92 ? -4.527 19.516 -9.258 1 96 92 GLN A CA 1
ATOM 741 C C . GLN A 1 92 ? -3.127 19.875 -8.773 1 96 92 GLN A C 1
ATOM 743 O O . GLN A 1 92 ? -2.133 19.359 -9.289 1 96 92 GLN A O 1
ATOM 748 N N . ARG A 1 93 ? -3.066 20.734 -7.848 1 97 93 ARG A N 1
ATOM 749 C CA . ARG A 1 93 ? -1.766 21.109 -7.305 1 97 93 ARG A CA 1
ATOM 750 C C . ARG A 1 93 ? -1.189 19.984 -6.445 1 97 93 ARG A C 1
ATOM 752 O O . ARG A 1 93 ? 0.015 19.953 -6.184 1 97 93 ARG A O 1
ATOM 759 N N . VAL A 1 94 ? -2.062 19.031 -5.891 1 97.94 94 VAL A N 1
ATOM 760 C CA . VAL A 1 94 ? -1.641 17.953 -5.02 1 97.94 94 VAL A CA 1
ATOM 761 C C . VAL A 1 94 ? -0.989 16.844 -5.848 1 97.94 94 VAL A C 1
ATOM 763 O O . VAL A 1 94 ? -1.566 16.375 -6.832 1 97.94 94 VAL A O 1
ATOM 766 N N . ASN A 1 95 ? 0.207 16.453 -5.516 1 97.62 95 ASN A N 1
ATOM 767 C CA . ASN A 1 95 ? 0.851 15.289 -6.105 1 97.62 95 ASN A CA 1
ATOM 768 C C . ASN A 1 95 ? 0.302 13.992 -5.516 1 97.62 95 ASN A C 1
ATOM 770 O O . ASN A 1 95 ? 0.828 13.484 -4.523 1 97.62 95 ASN A O 1
ATOM 774 N N . ARG A 1 96 ? -0.632 13.461 -6.129 1 96.12 96 ARG A N 1
ATOM 775 C CA . ARG A 1 96 ? -1.372 12.312 -5.613 1 96.12 96 ARG A CA 1
ATOM 776 C C . ARG A 1 96 ? -0.463 11.094 -5.469 1 96.12 96 ARG A C 1
ATOM 778 O O . ARG A 1 96 ? -0.551 10.367 -4.48 1 96.12 96 ARG A O 1
ATOM 785 N N . THR A 1 97 ? 0.359 10.875 -6.445 1 95.19 97 THR A N 1
ATOM 786 C CA . THR A 1 97 ? 1.264 9.734 -6.406 1 95.19 97 THR A CA 1
ATOM 787 C C . THR A 1 97 ? 2.189 9.82 -5.195 1 95.19 97 THR A C 1
ATOM 789 O O . THR A 1 97 ? 2.375 8.828 -4.48 1 95.19 97 THR A O 1
ATOM 792 N N . GLU A 1 98 ? 2.672 11.008 -4.93 1 97.88 98 GLU A N 1
ATOM 793 C CA . GLU A 1 98 ? 3.527 11.211 -3.766 1 97.88 98 GLU A CA 1
ATOM 794 C C . GLU A 1 98 ? 2.77 10.938 -2.471 1 97.88 98 GLU A C 1
ATOM 796 O O . GLU A 1 98 ? 3.268 10.227 -1.593 1 97.88 98 GLU A O 1
ATOM 801 N N . MET A 1 99 ? 1.604 11.539 -2.402 1 98.38 99 MET A N 1
ATOM 802 C CA . MET A 1 99 ? 0.843 11.461 -1.159 1 98.38 99 MET A CA 1
ATOM 803 C C . MET A 1 99 ? 0.34 10.047 -0.911 1 98.38 99 MET A C 1
ATOM 805 O O . MET A 1 99 ? 0.356 9.562 0.224 1 98.38 99 MET A O 1
ATOM 809 N N . GLU A 1 100 ? -0.011 9.297 -1.958 1 96.06 100 GLU A N 1
ATOM 810 C CA . GLU A 1 100 ? -0.422 7.902 -1.811 1 96.06 100 GLU A CA 1
ATOM 811 C C . GLU A 1 100 ? 0.742 7.031 -1.353 1 96.06 100 GLU A C 1
ATOM 813 O O . GLU A 1 100 ? 0.588 6.207 -0.447 1 96.06 100 GLU A O 1
ATOM 818 N N . THR A 1 101 ? 1.88 7.203 -2 1 97 101 THR A N 1
ATOM 819 C CA . THR A 1 101 ? 3.062 6.449 -1.604 1 97 101 THR A CA 1
ATOM 820 C C . THR A 1 101 ? 3.447 6.762 -0.161 1 97 101 THR A C 1
ATOM 822 O O . THR A 1 101 ? 3.793 5.859 0.604 1 97 101 THR A O 1
ATOM 825 N N . PHE A 1 102 ? 3.289 8.023 0.2 1 98.56 102 PHE A N 1
ATOM 826 C CA . PHE A 1 102 ? 3.602 8.477 1.552 1 98.56 102 PHE A CA 1
ATOM 827 C C . PHE A 1 102 ? 2.688 7.801 2.57 1 98.56 102 PHE A C 1
ATOM 829 O O . PHE A 1 102 ? 3.16 7.234 3.557 1 98.56 102 PHE A O 1
ATOM 836 N N . TYR A 1 103 ? 1.436 7.828 2.328 1 97.56 103 TYR A N 1
ATOM 837 C CA . TYR A 1 103 ? 0.501 7.301 3.316 1 97.56 103 TYR A CA 1
ATOM 838 C C . TYR A 1 103 ? 0.55 5.781 3.355 1 97.56 103 TYR A C 1
ATOM 840 O O . TYR A 1 103 ? 0.361 5.176 4.414 1 97.56 103 TYR A O 1
ATOM 848 N N . LEU A 1 104 ? 0.837 5.172 2.199 1 96.94 104 LEU A N 1
ATOM 849 C CA . LEU A 1 104 ? 1.037 3.727 2.217 1 96.94 104 LEU A CA 1
ATOM 850 C C . LEU A 1 104 ? 2.238 3.354 3.078 1 96.94 104 LEU A C 1
ATOM 852 O O . LEU A 1 104 ? 2.168 2.42 3.881 1 96.94 104 LEU A O 1
ATOM 856 N N . GLY A 1 105 ? 3.295 4.055 2.904 1 97.62 105 GLY A N 1
ATOM 857 C CA . GLY A 1 105 ? 4.461 3.836 3.742 1 97.62 105 GLY A CA 1
ATOM 858 C C . GLY A 1 105 ? 4.203 4.102 5.211 1 97.62 105 GLY A C 1
ATOM 859 O O . GLY A 1 105 ? 4.633 3.336 6.074 1 97.62 105 GLY A O 1
ATOM 860 N N . LEU A 1 106 ? 3.486 5.152 5.469 1 97.62 106 LEU A N 1
ATOM 861 C CA . LEU A 1 106 ? 3.197 5.57 6.836 1 97.62 106 LEU A CA 1
ATOM 862 C C . LEU A 1 106 ? 2.371 4.516 7.562 1 97.62 106 LEU A C 1
ATOM 864 O O . LEU A 1 106 ? 2.504 4.34 8.773 1 97.62 106 LEU A O 1
ATOM 868 N N . SER A 1 107 ? 1.647 3.795 6.84 1 94.44 107 SER A N 1
ATOM 869 C CA . SER A 1 107 ? 0.751 2.816 7.441 1 94.44 107 SER A CA 1
ATOM 870 C C . SER A 1 107 ? 1.36 1.418 7.414 1 94.44 107 SER A C 1
ATOM 872 O O . SER A 1 107 ? 0.723 0.449 7.832 1 94.44 107 SER A O 1
ATOM 874 N N . SER A 1 108 ? 2.57 1.293 6.918 1 93.81 108 SER A N 1
ATOM 875 C CA . SER A 1 108 ? 3.154 -0.017 6.645 1 93.81 108 SER A CA 1
ATOM 876 C C . SER A 1 108 ? 3.486 -0.754 7.938 1 93.81 108 SER A C 1
ATOM 878 O O . SER A 1 108 ? 3.668 -1.974 7.934 1 93.81 108 SER A O 1
ATOM 880 N N . CYS A 1 109 ? 3.48 -0.022 9.102 1 94.44 109 CYS A N 1
ATOM 881 C CA . CYS A 1 109 ? 3.84 -0.666 10.359 1 94.44 109 CYS A CA 1
ATOM 882 C C . CYS A 1 109 ? 2.65 -0.699 11.312 1 94.44 109 CYS A C 1
ATOM 884 O O . CYS A 1 109 ? 2.805 -1.017 12.492 1 94.44 109 CYS A O 1
ATOM 886 N N . ASP A 1 110 ? 1.445 -0.389 10.867 1 90.44 110 ASP A N 1
ATOM 887 C CA . ASP A 1 110 ? 0.283 -0.274 11.742 1 90.44 110 ASP A CA 1
ATOM 888 C C . ASP A 1 110 ? -0 -1.595 12.453 1 90.44 110 ASP A C 1
ATOM 890 O O . ASP A 1 110 ? -0.253 -1.613 13.656 1 90.44 110 ASP A O 1
ATOM 894 N N . VAL A 1 111 ? 0.086 -2.705 11.766 1 85.62 111 VAL A N 1
ATOM 895 C CA . VAL A 1 111 ? -0.177 -4.016 12.352 1 85.62 111 VAL A CA 1
ATOM 896 C C . VAL A 1 111 ? 0.88 -4.332 13.406 1 85.62 111 VAL A C 1
ATOM 898 O O . VAL A 1 111 ? 0.563 -4.871 14.469 1 85.62 111 VAL A O 1
ATOM 901 N N . TRP A 1 112 ? 2.08 -3.979 13.094 1 88.19 112 TRP A N 1
ATOM 902 C CA . TRP A 1 112 ? 3.172 -4.207 14.039 1 88.19 112 TRP A CA 1
ATOM 903 C C . TRP A 1 112 ? 2.951 -3.426 15.328 1 88.19 112 TRP A C 1
ATOM 905 O O . TRP A 1 112 ? 3.068 -3.98 16.422 1 88.19 112 TRP A O 1
ATOM 915 N N . PHE A 1 113 ? 2.598 -2.182 15.289 1 90.31 113 PHE A N 1
ATOM 916 C CA . PHE A 1 113 ? 2.398 -1.323 16.453 1 90.31 113 PHE A CA 1
ATOM 917 C C . PHE A 1 113 ? 1.185 -1.776 17.25 1 90.31 113 PHE A C 1
ATOM 919 O O . PHE A 1 113 ? 1.179 -1.685 18.484 1 90.31 113 PHE A O 1
ATOM 926 N N . GLU A 1 114 ? 0.134 -2.225 16.578 1 86.31 114 GLU A N 1
ATOM 927 C CA . GLU A 1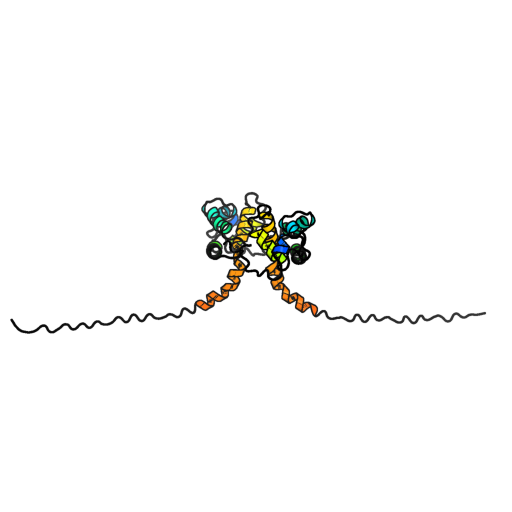 114 ? -1.054 -2.719 17.266 1 86.31 114 GLU A CA 1
ATOM 928 C C . GLU A 1 114 ? -0.744 -3.982 18.078 1 86.31 114 GLU A C 1
ATOM 930 O O . GLU A 1 114 ? -1.276 -4.18 19.172 1 86.31 114 GLU A O 1
ATOM 935 N N . SER A 1 115 ? 0.13 -4.801 17.578 1 83.94 115 SER A N 1
ATOM 936 C CA . SER A 1 115 ? 0.477 -6.062 18.234 1 83.94 115 SER A CA 1
ATOM 937 C C . SER A 1 115 ? 1.456 -5.84 19.375 1 83.94 115 SER A C 1
ATOM 939 O O . SER A 1 115 ? 1.627 -6.711 20.234 1 83.94 115 SER A O 1
ATOM 941 N N . HIS A 1 116 ? 2.021 -4.688 19.453 1 81.25 116 HIS A N 1
ATOM 942 C CA . HIS A 1 116 ? 3.025 -4.43 20.484 1 81.25 116 HIS A CA 1
ATOM 943 C C . HIS A 1 116 ? 2.584 -3.312 21.422 1 81.25 116 HIS A C 1
ATOM 945 O O . HIS A 1 116 ? 3.395 -2.77 22.172 1 81.25 116 HIS A O 1
ATOM 951 N N . LYS A 1 117 ? 1.421 -2.709 21.234 1 78.44 117 LYS A N 1
ATOM 952 C CA . LYS A 1 117 ? 0.879 -1.729 22.172 1 78.44 117 LYS A CA 1
ATOM 953 C C . LYS A 1 117 ? 0.812 -2.299 23.594 1 78.44 117 LYS A C 1
ATOM 955 O O . LYS A 1 117 ? 1.105 -1.601 24.562 1 78.44 117 LYS A O 1
ATOM 960 N N . ASN A 1 118 ? 0.472 -3.562 23.797 1 61.94 118 ASN A N 1
ATOM 961 C CA . ASN A 1 118 ? 0.348 -4.16 25.125 1 61.94 118 ASN A CA 1
ATOM 962 C C . ASN A 1 118 ? 1.714 -4.414 25.75 1 61.94 118 ASN A C 1
ATOM 964 O O . ASN A 1 118 ? 1.82 -4.582 26.969 1 61.94 118 ASN A O 1
ATOM 968 N N . ASP A 1 119 ? 2.744 -4.469 24.953 1 54.59 119 ASP A N 1
ATOM 969 C CA . ASP A 1 119 ? 4.023 -4.773 25.578 1 54.59 119 ASP A CA 1
ATOM 970 C C . ASP A 1 119 ? 4.598 -3.549 26.281 1 54.59 119 ASP A C 1
ATOM 972 O O . ASP A 1 119 ? 5.336 -3.678 27.266 1 54.59 119 ASP A O 1
ATOM 976 N N . ASP A 1 120 ? 4.316 -2.383 25.797 1 52.31 120 ASP A N 1
ATOM 977 C CA . ASP A 1 120 ? 4.836 -1.198 26.469 1 52.31 120 ASP A CA 1
ATOM 978 C C . ASP A 1 120 ? 4.18 -1.01 27.828 1 52.31 120 ASP A C 1
ATOM 980 O O . ASP A 1 120 ? 4.762 -0.397 28.734 1 52.31 120 ASP A O 1
ATOM 984 N N . ASN A 1 121 ? 2.943 -1.393 28 1 49.66 121 ASN A N 1
ATOM 985 C CA . ASN A 1 121 ? 2.396 -1.216 29.344 1 49.66 121 ASN A CA 1
ATOM 986 C C . ASN A 1 121 ? 3.084 -2.129 30.344 1 49.66 121 ASN A C 1
ATOM 988 O O . ASN A 1 121 ? 3.039 -1.875 31.547 1 49.66 121 ASN A O 1
ATOM 992 N N . SER A 1 122 ? 3.533 -3.285 29.875 1 46.88 122 SER A N 1
ATOM 993 C CA . SER A 1 122 ? 4.062 -4.156 30.906 1 46.88 122 SER A CA 1
ATOM 994 C C . SER A 1 122 ? 5.449 -3.705 31.359 1 46.88 122 SER A C 1
ATOM 996 O O . SER A 1 122 ? 5.945 -4.133 32.406 1 46.88 122 SER A O 1
ATOM 998 N N . SER A 1 123 ? 6.172 -3.072 30.359 1 45 123 SER A N 1
ATOM 999 C CA . SER A 1 123 ? 7.555 -2.914 30.797 1 45 123 SER A CA 1
ATOM 1000 C C . SER A 1 123 ? 7.699 -1.746 31.766 1 45 123 SER A C 1
ATOM 1002 O O . SER A 1 123 ? 8.797 -1.459 32.25 1 45 123 SER A O 1
ATOM 1004 N N . ASN A 1 124 ? 6.539 -0.998 31.875 1 41.03 124 ASN A N 1
ATOM 1005 C CA . ASN A 1 124 ? 6.805 0.093 32.812 1 41.03 124 ASN A CA 1
ATOM 1006 C C . ASN A 1 124 ? 6.98 -0.419 34.25 1 41.03 124 ASN A C 1
ATOM 1008 O O . ASN A 1 124 ? 7.016 0.368 35.188 1 41.03 124 ASN A O 1
ATOM 1012 N N . ASN A 1 125 ? 6.609 -1.733 34.375 1 41.38 125 ASN A N 1
ATOM 1013 C CA . ASN A 1 125 ? 6.891 -2.025 35.781 1 41.38 125 ASN A CA 1
ATOM 1014 C C . ASN A 1 125 ? 8.391 -1.98 36.062 1 41.38 125 ASN A C 1
ATOM 1016 O O . ASN A 1 125 ? 9.086 -2.979 35.906 1 41.38 125 ASN A O 1
ATOM 1020 N N . GLY A 1 126 ? 9.086 -1.045 35.406 1 35.53 126 GLY A N 1
ATOM 1021 C CA . GLY A 1 126 ? 10.484 -0.82 35.75 1 35.53 126 GLY A CA 1
ATOM 1022 C C . GLY A 1 126 ? 10.758 -0.842 37.25 1 35.53 126 GLY A C 1
ATOM 1023 O O . GLY A 1 126 ? 10.047 -0.198 38 1 35.53 126 GLY A O 1
ATOM 1024 N N . SER A 1 127 ? 11.172 -2.023 37.75 1 35.44 127 SER A N 1
ATOM 1025 C CA . SER A 1 127 ? 11.812 -2.184 39.062 1 35.44 127 SER A CA 1
ATOM 1026 C C . SER A 1 127 ? 12.812 -1.063 39.312 1 35.44 127 SER A C 1
ATOM 1028 O O . SER A 1 127 ? 13.688 -0.8 38.5 1 35.44 127 SER A O 1
ATOM 1030 N N . GLN A 1 128 ? 12.414 0.057 40 1 32.97 128 GLN A N 1
ATOM 1031 C CA . GLN A 1 128 ? 13.234 1.044 40.688 1 32.97 128 GLN A CA 1
ATOM 1032 C C . GLN A 1 128 ? 14.359 0.371 41.469 1 32.97 128 GLN A C 1
ATOM 1034 O O . GLN A 1 128 ? 14.125 -0.225 42.531 1 32.97 128 GLN A O 1
ATOM 1039 N N . LEU A 1 129 ? 15.188 -0.475 40.844 1 32.44 129 LEU A N 1
ATOM 1040 C CA . LEU A 1 129 ? 16.375 -0.908 41.562 1 32.44 129 LEU A CA 1
ATOM 1041 C C . LEU A 1 129 ? 17.109 0.288 42.156 1 32.44 129 LEU A C 1
ATOM 1043 O O . LEU A 1 129 ? 17.5 1.2 41.438 1 32.44 129 LEU A O 1
ATOM 1047 N N . THR A 1 130 ? 16.703 0.67 43.344 1 31.64 130 THR A N 1
ATOM 1048 C CA . THR A 1 130 ? 17.375 1.574 44.281 1 31.64 130 THR A CA 1
ATOM 1049 C C . THR A 1 130 ? 18.875 1.25 44.344 1 31.64 130 THR A C 1
ATOM 1051 O O . THR A 1 130 ? 19.25 0.128 44.688 1 31.64 130 THR A O 1
ATOM 1054 N N . LEU A 1 131 ? 19.672 1.696 43.344 1 30.02 131 LEU A N 1
ATOM 1055 C CA . LEU A 1 131 ? 21.125 1.738 43.469 1 30.02 131 LEU A CA 1
ATOM 1056 C C . LEU A 1 131 ? 21.562 2.41 44.75 1 30.02 131 LEU A C 1
ATOM 1058 O O . LEU A 1 131 ? 21.297 3.6 44.969 1 30.02 131 LEU A O 1
ATOM 1062 N N . SER A 1 132 ? 21.438 1.754 45.906 1 30.64 132 SER A N 1
ATOM 1063 C CA . SER A 1 132 ? 22.047 2.127 47.188 1 30.64 132 SER A CA 1
ATOM 1064 C C . SER A 1 132 ? 23.516 2.48 47 1 30.64 132 SER A C 1
ATOM 1066 O O . SER A 1 132 ? 24.328 1.624 46.656 1 30.64 132 SER A O 1
ATOM 1068 N N . LEU A 1 133 ? 23.828 3.682 46.406 1 29.16 133 LEU A N 1
ATOM 1069 C CA . LEU A 1 133 ? 25.125 4.332 46.406 1 29.16 133 LEU A CA 1
ATOM 1070 C C . LEU A 1 133 ? 25.766 4.273 47.781 1 29.16 133 LEU A C 1
ATOM 1072 O O . LEU A 1 133 ? 25.25 4.84 48.75 1 29.16 133 LEU A O 1
ATOM 1076 N N . PHE A 1 134 ? 26.375 3.129 48.188 1 32.88 134 PHE A N 1
ATOM 1077 C CA . PHE A 1 134 ? 27.234 2.955 49.344 1 32.88 134 PHE A CA 1
ATOM 1078 C C . PHE A 1 134 ? 28.312 4.035 49.375 1 32.88 134 PHE A C 1
ATOM 1080 O O . PHE A 1 134 ? 29.219 4.059 48.531 1 32.88 134 PHE A O 1
ATOM 1087 N N . LEU A 1 135 ? 28 5.367 49.562 1 30.88 135 LEU A N 1
ATOM 1088 C CA . LEU A 1 135 ? 28.969 6.402 49.906 1 30.88 135 LEU A CA 1
ATOM 1089 C C . LEU A 1 135 ? 29.875 5.934 51.031 1 30.88 135 LEU A C 1
ATOM 1091 O O . LEU A 1 135 ? 29.422 5.73 52.156 1 30.88 135 LEU A O 1
ATOM 1095 N N . TYR A 1 136 ? 30.75 4.953 50.75 1 28.36 136 TYR A N 1
ATOM 1096 C CA . TYR A 1 136 ? 31.828 4.543 51.625 1 28.36 136 TYR A CA 1
ATOM 1097 C C . TYR A 1 136 ? 32.594 5.75 52.156 1 28.36 136 TYR A C 1
ATOM 1099 O O . TYR A 1 136 ? 33.031 6.598 51.375 1 28.36 136 TYR A O 1
ATOM 1107 N N . LEU A 1 137 ? 32.219 6.312 53.406 1 32.34 137 LEU A N 1
ATOM 1108 C CA . LEU A 1 137 ? 32.875 7.215 54.344 1 32.34 137 LEU A CA 1
ATOM 1109 C C . LEU A 1 137 ? 34.344 6.84 54.531 1 32.34 137 LEU A C 1
ATOM 1111 O O . LEU A 1 137 ? 34.688 5.77 55.031 1 32.34 137 LEU A O 1
ATOM 1115 N N . PHE A 1 138 ? 35.188 6.988 53.438 1 30.8 138 PHE A N 1
ATOM 1116 C CA . PHE A 1 138 ? 36.625 6.891 53.562 1 30.8 138 PHE A CA 1
ATOM 1117 C C . PHE A 1 138 ? 37.125 7.773 54.719 1 30.8 138 PHE A C 1
ATOM 1119 O O . PHE A 1 138 ? 37.094 9 54.625 1 30.8 138 PHE A O 1
ATOM 1126 N N . HIS A 1 139 ? 36.719 7.531 56 1 30.69 139 HIS A N 1
ATOM 1127 C CA . HIS A 1 139 ? 37.375 8.062 57.188 1 30.69 139 HIS A CA 1
ATOM 1128 C C . HIS A 1 139 ? 38.906 8.016 57.062 1 30.69 139 HIS A C 1
ATOM 1130 O O . HIS A 1 139 ? 39.5 6.934 57.031 1 30.69 139 HIS A O 1
ATOM 1136 N N . THR A 1 140 ? 39.5 9.016 56.25 1 29.12 140 THR A N 1
ATOM 1137 C CA . THR A 1 140 ? 40.906 9.32 56.125 1 29.12 140 THR A CA 1
ATOM 1138 C C . THR A 1 140 ? 41.625 9.305 57.469 1 29.12 140 THR A C 1
ATOM 1140 O O . THR A 1 140 ? 41.156 9.953 58.406 1 29.12 140 THR A O 1
ATOM 1143 N N . MET A 1 141 ? 42.375 8.281 57.875 1 28.5 141 MET A N 1
ATOM 1144 C CA . MET A 1 141 ? 43.406 7.945 58.844 1 28.5 141 MET A CA 1
ATOM 1145 C C . MET A 1 141 ? 44.5 9 58.844 1 28.5 141 MET A C 1
ATOM 1147 O O . MET A 1 141 ? 45.281 9.102 57.906 1 28.5 141 MET A O 1
ATOM 1151 N N . TYR A 1 142 ? 44.188 10.383 59.031 1 30.83 142 TYR A N 1
ATOM 1152 C CA . TYR A 1 142 ? 45.281 11.32 59.25 1 30.83 142 TYR A CA 1
ATOM 1153 C C . TYR A 1 142 ? 46.281 10.766 60.281 1 30.83 142 TYR A C 1
ATOM 1155 O O . TYR A 1 142 ? 45.906 10.43 61.406 1 30.83 142 TYR A O 1
ATOM 1163 N N . PHE A 1 143 ? 47.438 10.227 59.844 1 31.08 143 PHE A N 1
ATOM 1164 C CA . PHE A 1 143 ? 48.719 9.734 60.375 1 31.08 143 PHE A CA 1
ATOM 1165 C C . PHE A 1 143 ? 49.281 10.695 61.406 1 31.08 143 PHE A C 1
ATOM 1167 O O . PHE A 1 143 ? 49.031 11.898 61.344 1 31.08 143 PHE A O 1
ATOM 1174 N N . PHE A 1 144 ? 49.844 10.148 62.5 1 32.34 144 PHE A N 1
ATOM 1175 C CA . PHE A 1 144 ? 50.625 10.297 63.75 1 32.34 144 PHE A CA 1
ATOM 1176 C C . PHE A 1 144 ? 51.875 11.102 63.5 1 32.34 144 PHE A C 1
ATOM 1178 O O . PHE A 1 144 ? 52.938 10.531 63.25 1 32.34 144 PHE A O 1
ATOM 1185 N N . VAL A 1 145 ? 51.875 12.094 62.531 1 32.28 145 VAL A N 1
ATOM 1186 C CA . VAL A 1 145 ? 53.219 12.68 62.406 1 32.28 145 VAL A CA 1
ATOM 1187 C C . VAL A 1 145 ? 53.75 13.141 63.75 1 32.28 145 VAL A C 1
ATOM 1189 O O . VAL A 1 145 ? 53.031 13.797 64.5 1 32.28 145 VAL A O 1
ATOM 1192 N N . THR A 1 146 ? 54.812 12.453 64.312 1 32.72 146 THR A N 1
ATOM 1193 C CA . THR A 1 146 ? 55.875 12.508 65.312 1 32.72 146 THR A CA 1
ATOM 1194 C C . THR A 1 146 ? 56.562 13.867 65.25 1 32.72 146 THR A C 1
ATOM 1196 O O . THR A 1 146 ? 57.281 14.188 64.312 1 32.72 146 THR A O 1
ATOM 1199 N N . ILE A 1 147 ? 55.781 15.008 65.438 1 33.94 147 ILE A N 1
ATOM 1200 C CA . ILE A 1 147 ? 56.594 16.203 65.562 1 33.94 147 ILE A CA 1
ATOM 1201 C C . ILE A 1 147 ? 57.625 15.984 66.688 1 33.94 147 ILE A C 1
ATOM 1203 O O . ILE A 1 147 ? 57.281 15.789 67.812 1 33.94 147 ILE A O 1
ATOM 1207 N N . MET A 1 148 ? 58.844 15.344 66.375 1 30.36 148 MET A N 1
ATOM 1208 C CA . MET A 1 148 ? 60.094 15.273 67.062 1 30.36 148 MET A CA 1
ATOM 1209 C C . MET A 1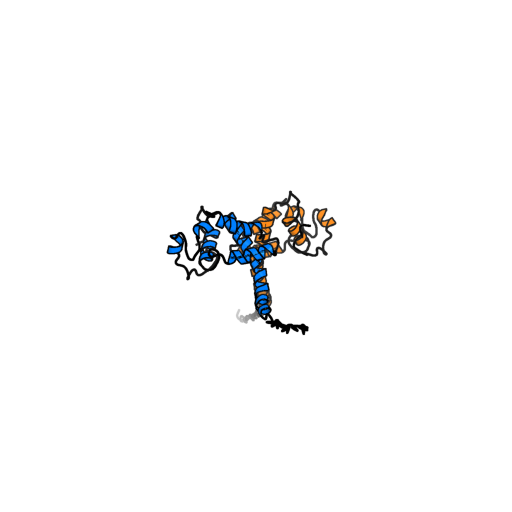 148 ? 60.625 16.672 67.375 1 30.36 148 MET A C 1
ATOM 1211 O O . MET A 1 148 ? 61.594 16.812 68.125 1 30.36 148 MET A O 1
ATOM 1215 N N . PHE A 1 149 ? 60.281 17.922 67.062 1 27.53 149 PHE A N 1
ATOM 1216 C CA . PHE A 1 149 ? 61.125 18.781 67.875 1 27.53 149 PHE A CA 1
ATOM 1217 C C . PHE A 1 149 ? 60.656 18.797 69.312 1 27.53 149 PHE A C 1
ATOM 1219 O O . PHE A 1 149 ? 59.438 18.719 69.625 1 27.53 149 PHE A O 1
ATOM 1226 N N . ASN B 1 1 ? 22.922 -10.211 0.562 1 20.94 1 ASN B N 1
ATOM 1227 C CA . ASN B 1 1 ? 21.953 -11.195 1.03 1 20.94 1 ASN B CA 1
ATOM 1228 C C . ASN B 1 1 ? 20.547 -10.602 1.136 1 20.94 1 ASN B C 1
ATOM 1230 O O . ASN B 1 1 ? 20.234 -9.906 2.105 1 20.94 1 ASN B O 1
ATOM 1234 N N . ILE B 1 2 ? 20.031 -9.945 0.215 1 29.94 2 ILE B N 1
ATOM 1235 C CA . ILE B 1 2 ? 18.719 -9.312 0.28 1 29.94 2 ILE B CA 1
ATOM 1236 C C . ILE B 1 2 ? 17.719 -10.266 0.932 1 29.94 2 ILE B C 1
ATOM 1238 O O . ILE B 1 2 ? 17.547 -11.406 0.481 1 29.94 2 ILE B O 1
ATOM 1242 N N . GLN B 1 3 ? 17.656 -10.367 2.189 1 33.62 3 GLN B N 1
ATOM 1243 C CA . GLN B 1 3 ? 16.734 -11.258 2.891 1 33.62 3 GLN B CA 1
ATOM 1244 C C . GLN B 1 3 ? 15.352 -11.25 2.232 1 33.62 3 GLN B C 1
ATOM 1246 O O . GLN B 1 3 ? 14.812 -10.188 1.91 1 33.62 3 GLN B O 1
ATOM 1251 N N . SER B 1 4 ? 15.117 -12 1.308 1 46.31 4 SER B N 1
ATOM 1252 C CA . SER B 1 4 ? 13.727 -12.273 0.945 1 46.31 4 SER B CA 1
ATOM 1253 C C . SER B 1 4 ? 12.82 -12.258 2.17 1 46.31 4 SER B C 1
ATOM 1255 O O . SER B 1 4 ? 13.055 -12.984 3.137 1 46.31 4 SER B O 1
ATOM 1257 N N . PRO B 1 5 ? 12.305 -11.156 2.566 1 46.97 5 PRO B N 1
ATOM 1258 C CA . PRO B 1 5 ? 11.68 -11.008 3.883 1 46.97 5 PRO B CA 1
ATOM 1259 C C . PRO B 1 5 ? 10.891 -12.25 4.301 1 46.97 5 PRO B C 1
ATOM 1261 O O . PRO B 1 5 ? 10.562 -12.406 5.48 1 46.97 5 PRO B O 1
ATOM 1264 N N . PHE B 1 6 ? 10.172 -13.086 3.361 1 53.16 6 PHE B N 1
ATOM 1265 C CA . PHE B 1 6 ? 9.234 -14 4.008 1 53.16 6 PHE B CA 1
ATOM 1266 C C . PHE B 1 6 ? 9.883 -15.359 4.246 1 53.16 6 PHE B C 1
ATOM 1268 O O . PHE B 1 6 ? 10.492 -15.93 3.338 1 53.16 6 PHE B O 1
ATOM 1275 N N . CYS B 1 7 ? 10.461 -15.586 5.305 1 60.72 7 CYS B N 1
ATOM 1276 C CA . CYS B 1 7 ? 10.844 -16.906 5.805 1 60.72 7 CYS B CA 1
ATOM 1277 C C . CYS B 1 7 ? 9.82 -17.953 5.41 1 60.72 7 CYS B C 1
ATOM 1279 O O . CYS B 1 7 ? 9.328 -18.703 6.258 1 60.72 7 CYS B O 1
ATOM 1281 N N . VAL B 1 8 ? 9.461 -17.891 4.145 1 65.44 8 VAL B N 1
ATOM 1282 C CA . VAL B 1 8 ? 8.438 -18.859 3.789 1 65.44 8 VAL B CA 1
ATOM 1283 C C . VAL B 1 8 ? 9.102 -20.172 3.348 1 65.44 8 VAL B C 1
ATOM 1285 O O . VAL B 1 8 ? 10.078 -20.141 2.598 1 65.44 8 VAL B O 1
ATOM 1288 N N . SER B 1 9 ? 8.836 -21.203 3.988 1 75.31 9 SER B N 1
ATOM 1289 C CA . SER B 1 9 ? 9.281 -22.531 3.598 1 75.31 9 SER B CA 1
ATOM 1290 C C . SER B 1 9 ? 8.609 -22.984 2.305 1 75.31 9 SER B C 1
ATOM 1292 O O . SER B 1 9 ? 7.398 -22.828 2.145 1 75.31 9 SER B O 1
ATOM 1294 N N . LEU B 1 10 ? 9.352 -23.188 1.2 1 87.94 10 LEU B N 1
ATOM 1295 C CA . LEU B 1 10 ? 8.867 -23.672 -0.093 1 87.94 10 LEU B CA 1
ATOM 1296 C C . LEU B 1 10 ? 9 -25.188 -0.202 1 87.94 10 LEU B C 1
ATOM 1298 O O . LEU B 1 10 ? 9.469 -25.703 -1.217 1 87.94 10 LEU B O 1
ATOM 1302 N N . LYS B 1 11 ? 8.641 -25.859 0.854 1 86.88 11 LYS B N 1
ATOM 1303 C CA . LYS B 1 11 ? 8.875 -27.281 0.983 1 86.88 11 LYS B CA 1
ATOM 1304 C C . LYS B 1 11 ? 7.977 -28.078 0.04 1 86.88 11 LYS B C 1
ATOM 1306 O O . LYS B 1 11 ? 8.305 -29.203 -0.338 1 86.88 11 LYS B O 1
ATOM 1311 N N . ASP B 1 12 ? 6.922 -27.547 -0.441 1 89.5 12 ASP B N 1
ATOM 1312 C CA . ASP B 1 12 ? 5.93 -28.297 -1.202 1 89.5 12 ASP B CA 1
ATOM 1313 C C . ASP B 1 12 ? 6.188 -28.188 -2.703 1 89.5 12 ASP B C 1
ATOM 1315 O O . ASP B 1 12 ? 5.391 -28.656 -3.514 1 89.5 12 ASP B O 1
ATOM 1319 N N . ILE B 1 13 ? 7.34 -27.484 -3.01 1 93 13 ILE B N 1
ATOM 1320 C CA . ILE B 1 13 ? 7.574 -27.391 -4.445 1 93 13 ILE B CA 1
ATOM 1321 C C . ILE B 1 13 ? 9.023 -27.766 -4.762 1 93 13 ILE B C 1
ATOM 1323 O O . ILE B 1 13 ? 9.906 -27.594 -3.924 1 93 13 ILE B O 1
ATOM 1327 N N . ASP B 1 14 ? 9.148 -28.453 -5.867 1 94.44 14 ASP B N 1
ATOM 1328 C CA . ASP B 1 14 ? 10.461 -28.594 -6.484 1 94.44 14 ASP B CA 1
ATOM 1329 C C . ASP B 1 14 ? 10.836 -27.328 -7.262 1 94.44 14 ASP B C 1
ATOM 1331 O O . ASP B 1 14 ? 10.336 -27.109 -8.367 1 94.44 14 ASP B O 1
ATOM 1335 N N . GLN B 1 15 ? 11.75 -26.578 -6.805 1 89.94 15 GLN B N 1
ATOM 1336 C CA . GLN B 1 15 ? 12.078 -25.266 -7.355 1 89.94 15 GLN B CA 1
ATOM 1337 C C . GLN B 1 15 ? 12.719 -25.391 -8.734 1 89.94 15 GLN B C 1
ATOM 1339 O O . GLN B 1 15 ? 12.477 -24.562 -9.617 1 89.94 15 GLN B O 1
ATOM 1344 N N . MET B 1 16 ? 13.57 -26.438 -8.883 1 92.19 16 MET B N 1
ATOM 1345 C CA . MET B 1 16 ? 14.203 -26.641 -10.18 1 92.19 16 MET B CA 1
ATOM 1346 C C . MET B 1 16 ? 13.164 -26.922 -11.258 1 92.19 16 MET B C 1
ATOM 1348 O O . MET B 1 16 ? 13.227 -26.359 -12.352 1 92.19 16 MET B O 1
ATOM 1352 N N . GLN B 1 17 ? 12.25 -27.734 -10.867 1 94.19 17 GLN B N 1
ATOM 1353 C CA . GLN B 1 17 ? 11.188 -28.062 -11.812 1 94.19 17 GLN B CA 1
ATOM 1354 C C . GLN B 1 17 ? 10.336 -26.828 -12.109 1 94.19 17 GLN B C 1
ATOM 1356 O O . GLN B 1 17 ? 9.969 -26.578 -13.266 1 94.19 17 GLN B O 1
ATOM 1361 N N . LEU B 1 18 ? 10.023 -26.062 -11.109 1 94.06 18 LEU B N 1
ATOM 1362 C CA . LEU B 1 18 ? 9.25 -24.844 -11.289 1 94.06 18 LEU B CA 1
ATOM 1363 C C . LEU B 1 18 ? 9.961 -23.891 -12.242 1 94.06 18 LEU B C 1
ATOM 1365 O O . LEU B 1 18 ? 9.344 -23.359 -13.172 1 94.06 18 LEU B O 1
ATOM 1369 N N . PHE B 1 19 ? 11.234 -23.797 -12.125 1 91.5 19 PHE B N 1
ATOM 1370 C CA . PHE B 1 19 ? 12.016 -22.828 -12.883 1 91.5 19 PHE B CA 1
ATOM 1371 C C . PHE B 1 19 ? 12.117 -23.25 -14.352 1 91.5 19 PHE B C 1
ATOM 1373 O O . PHE B 1 19 ? 12.172 -22.391 -15.234 1 91.5 19 PHE B O 1
ATOM 1380 N N . THR B 1 20 ? 12.039 -24.547 -14.578 1 93.94 20 THR B N 1
ATOM 1381 C CA . THR B 1 20 ? 12.359 -25.016 -15.93 1 93.94 20 THR B CA 1
ATOM 1382 C C . THR B 1 20 ? 11.094 -25.438 -16.656 1 93.94 20 THR B C 1
ATOM 1384 O O . THR B 1 20 ? 11.133 -25.734 -17.859 1 93.94 20 THR B O 1
ATOM 1387 N N . SER B 1 21 ? 9.984 -25.438 -16 1 96 21 SER B N 1
ATOM 1388 C CA . SER B 1 21 ? 8.758 -25.938 -16.594 1 96 21 SER B CA 1
ATOM 1389 C C . SER B 1 21 ? 7.883 -24.797 -17.109 1 96 21 SER B C 1
ATOM 1391 O O . SER B 1 21 ? 8.039 -23.641 -16.688 1 96 21 SER B O 1
ATOM 1393 N N . GLU B 1 22 ? 7.004 -25.094 -18.078 1 95.81 22 GLU B N 1
ATOM 1394 C CA . GLU B 1 22 ? 6.016 -24.141 -18.562 1 95.81 22 GLU B CA 1
ATOM 1395 C C . GLU B 1 22 ? 4.844 -24.016 -17.594 1 95.81 22 GLU B C 1
ATOM 1397 O O . GLU B 1 22 ? 4.25 -22.938 -17.453 1 95.81 22 GLU B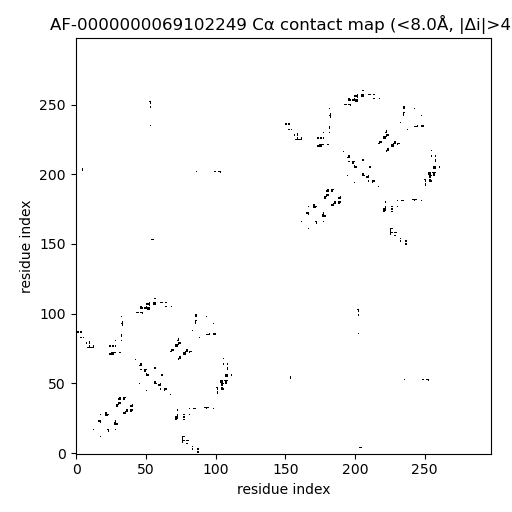 O 1
ATOM 1402 N N . GLU B 1 23 ? 4.492 -25.141 -17.062 1 97.44 23 GLU B N 1
ATOM 1403 C CA . GLU B 1 23 ? 3.41 -25.203 -16.094 1 97.44 23 GLU B CA 1
ATOM 1404 C C . GLU B 1 23 ? 3.801 -26.078 -14.891 1 97.44 23 GLU B C 1
ATOM 1406 O O . GLU B 1 23 ? 4.449 -27.109 -15.055 1 97.44 23 GLU B O 1
ATOM 1411 N N . TYR B 1 24 ? 3.539 -25.609 -13.742 1 97.12 24 TYR B N 1
ATOM 1412 C CA . TYR B 1 24 ? 3.832 -26.312 -12.5 1 97.12 24 TYR B CA 1
ATOM 1413 C C . TYR B 1 24 ? 2.686 -26.156 -11.508 1 97.12 24 TYR B C 1
ATOM 1415 O O . TYR B 1 24 ? 2.291 -25.047 -11.164 1 97.12 24 TYR B O 1
ATOM 1423 N N . LYS B 1 25 ? 2.008 -27.297 -11.102 1 96.81 25 LYS B N 1
ATOM 1424 C CA . LYS B 1 25 ? 0.872 -27.297 -10.18 1 96.81 25 LYS B CA 1
ATOM 1425 C C . LYS B 1 25 ? -0.242 -26.391 -10.672 1 96.81 25 LYS B C 1
ATOM 1427 O O . LYS B 1 25 ? -0.726 -25.531 -9.93 1 96.81 25 LYS B O 1
ATOM 1432 N N . SER B 1 26 ? -0.562 -26.422 -11.906 1 97.56 26 SER B N 1
ATOM 1433 C CA . SER B 1 26 ? -1.667 -25.766 -12.594 1 97.56 26 SER B CA 1
ATOM 1434 C C . SER B 1 26 ? -1.409 -24.266 -12.742 1 97.56 26 SER B C 1
ATOM 1436 O O . SER B 1 26 ? -2.33 -23.5 -13.023 1 97.56 26 SER B O 1
ATOM 1438 N N . CYS B 1 27 ? -0.153 -23.844 -12.578 1 98.38 27 CYS B N 1
ATOM 1439 C CA . CYS B 1 27 ? 0.219 -22.438 -12.766 1 98.38 27 CYS B CA 1
ATOM 1440 C C . CYS B 1 27 ? 1.272 -22.297 -13.852 1 98.38 27 CYS B C 1
ATOM 1442 O O . CYS B 1 27 ? 2.275 -23.016 -13.852 1 98.38 27 CYS B O 1
ATOM 1444 N N . ARG B 1 28 ? 0.92 -21.453 -14.742 1 98.25 28 ARG B N 1
ATOM 1445 C CA . ARG B 1 28 ? 1.938 -20.969 -15.672 1 98.25 28 ARG B CA 1
ATOM 1446 C C . ARG B 1 28 ? 2.678 -19.766 -15.102 1 98.25 28 ARG B C 1
ATOM 1448 O O . ARG B 1 28 ? 2.379 -18.625 -15.453 1 98.25 28 ARG B O 1
ATOM 1455 N N . HIS B 1 29 ? 3.668 -20.016 -14.281 1 98 29 HIS B N 1
ATOM 1456 C CA . HIS B 1 29 ? 4.266 -19.047 -13.359 1 98 29 HIS B CA 1
ATOM 1457 C C . HIS B 1 29 ? 5.043 -17.984 -14.117 1 98 29 HIS B C 1
ATOM 1459 O O . HIS B 1 29 ? 5.07 -16.812 -13.703 1 98 29 HIS B O 1
ATOM 1465 N N . TRP B 1 30 ? 5.652 -18.297 -15.305 1 97.94 30 TRP B N 1
ATOM 1466 C CA . TRP B 1 30 ? 6.352 -17.266 -16.062 1 97.94 30 TRP B CA 1
ATOM 1467 C C . TRP B 1 30 ? 5.363 -16.328 -16.75 1 97.94 30 TRP B C 1
ATOM 1469 O O . TRP B 1 30 ? 5.578 -15.109 -16.797 1 97.94 30 TRP B O 1
ATOM 1479 N N . ASP B 1 31 ? 4.262 -16.906 -17.25 1 98.56 31 ASP B N 1
ATOM 1480 C CA . ASP B 1 31 ? 3.213 -16.078 -17.844 1 98.56 31 ASP B CA 1
ATOM 1481 C C . ASP B 1 31 ? 2.676 -15.078 -16.812 1 98.56 31 ASP B C 1
ATOM 1483 O O . ASP B 1 31 ? 2.441 -13.914 -17.141 1 98.56 31 ASP B O 1
ATOM 1487 N N . PHE B 1 32 ? 2.559 -15.555 -15.617 1 98.81 32 PHE B N 1
ATOM 1488 C CA . PHE B 1 32 ? 2.027 -14.703 -14.555 1 98.81 32 PHE B CA 1
ATOM 1489 C C . PHE B 1 32 ? 3.045 -13.641 -14.148 1 98.81 32 PHE B C 1
ATOM 1491 O O . PHE B 1 32 ? 2.736 -12.453 -14.148 1 98.81 32 PHE B O 1
ATOM 1498 N N . LEU B 1 33 ? 4.234 -14.117 -13.828 1 98.44 33 LEU B N 1
ATOM 1499 C CA . LEU B 1 33 ? 5.27 -13.227 -13.305 1 98.44 33 LEU B CA 1
ATOM 1500 C C . LEU B 1 33 ? 5.617 -12.141 -14.32 1 98.44 33 LEU B C 1
ATOM 1502 O O . LEU B 1 33 ? 5.816 -10.984 -13.953 1 98.44 33 LEU B O 1
ATOM 1506 N N . LEU B 1 34 ? 5.527 -12.469 -15.648 1 98.5 34 LEU B N 1
ATOM 1507 C CA . LEU B 1 34 ? 6.008 -11.555 -16.672 1 98.5 34 LEU B CA 1
ATOM 1508 C C . LEU B 1 34 ? 4.848 -11 -17.5 1 98.5 34 LEU B C 1
ATOM 1510 O O . LEU B 1 34 ? 5.059 -10.297 -18.484 1 98.5 34 LEU B O 1
ATOM 1514 N N . SER B 1 35 ? 3.639 -11.32 -17.141 1 98.56 35 SER B N 1
ATOM 1515 C CA . SER B 1 35 ? 2.443 -10.836 -17.812 1 98.56 35 SER B CA 1
ATOM 1516 C C . SER B 1 35 ? 2.51 -11.094 -19.312 1 98.56 35 SER B C 1
ATOM 1518 O O . SER B 1 35 ? 2.279 -10.195 -20.125 1 98.56 35 SER B O 1
ATOM 1520 N N . LEU B 1 36 ? 2.723 -12.344 -19.625 1 98.31 36 LEU B N 1
ATOM 1521 C CA . LEU B 1 36 ? 2.98 -12.703 -21.016 1 98.31 36 LEU B CA 1
ATOM 1522 C C . LEU B 1 36 ? 1.677 -12.984 -21.75 1 98.31 36 LEU B C 1
ATOM 1524 O O . LEU B 1 36 ? 1.655 -13.031 -22.984 1 98.31 36 LEU B O 1
ATOM 1528 N N . THR B 1 37 ? 0.564 -13.219 -21.062 1 98.44 37 THR B N 1
ATOM 1529 C CA . THR B 1 37 ? -0.708 -13.531 -21.719 1 98.44 37 THR B CA 1
ATOM 1530 C C . THR B 1 37 ? -1.774 -12.508 -21.312 1 98.44 37 THR B C 1
ATOM 1532 O O . THR B 1 37 ? -1.676 -11.875 -20.266 1 98.44 37 THR B O 1
ATOM 1535 N N . GLU B 1 38 ? -2.789 -12.461 -22.109 1 98.44 38 GLU B N 1
ATOM 1536 C CA . GLU B 1 38 ? -3.914 -11.57 -21.828 1 98.44 38 GLU B CA 1
ATOM 1537 C C . GLU B 1 38 ? -4.656 -12 -20.562 1 98.44 38 GLU B C 1
ATOM 1539 O O . GLU B 1 38 ? -5.141 -11.164 -19.797 1 98.44 38 GLU B O 1
ATOM 1544 N N . GLU B 1 39 ? -4.707 -13.242 -20.359 1 98 39 GLU B N 1
ATOM 1545 C CA . GLU B 1 39 ? -5.371 -13.781 -19.172 1 98 39 GLU B CA 1
ATOM 1546 C C . GLU B 1 39 ? -4.703 -13.281 -17.891 1 98 39 GLU B C 1
ATOM 1548 O O . GLU B 1 39 ? -5.379 -12.805 -16.984 1 98 39 GLU B O 1
ATOM 1553 N N . MET B 1 40 ? -3.4 -13.328 -17.891 1 98.56 40 MET B N 1
ATOM 1554 C CA . MET B 1 40 ? -2.664 -12.906 -16.703 1 98.56 40 MET B CA 1
ATOM 1555 C C . MET B 1 40 ? -2.717 -11.391 -16.547 1 98.56 40 MET B C 1
ATOM 1557 O O . MET B 1 40 ? -2.863 -10.883 -15.422 1 98.56 40 MET B O 1
ATOM 1561 N N . ARG B 1 41 ? -2.672 -10.703 -17.625 1 98.69 41 ARG B N 1
ATOM 1562 C CA . ARG B 1 41 ? -2.789 -9.25 -17.562 1 98.69 41 ARG B CA 1
ATOM 1563 C C . ARG B 1 41 ? -4.168 -8.828 -17.062 1 98.69 41 ARG B C 1
ATOM 1565 O O . ARG B 1 41 ? -4.285 -7.945 -16.219 1 98.69 41 ARG B O 1
ATOM 1572 N N . HIS B 1 42 ? -5.172 -9.508 -17.562 1 98.44 42 HIS B N 1
ATOM 1573 C CA . HIS B 1 42 ? -6.543 -9.203 -17.172 1 98.44 42 HIS B CA 1
ATOM 1574 C C . HIS B 1 42 ? -6.75 -9.484 -15.68 1 98.44 42 HIS B C 1
ATOM 1576 O O . HIS B 1 42 ? -7.344 -8.672 -14.969 1 98.44 42 HIS B O 1
ATOM 1582 N N . LEU B 1 43 ? -6.23 -10.602 -15.195 1 98.62 43 LEU B N 1
ATOM 1583 C CA . LEU B 1 43 ? -6.344 -10.984 -13.797 1 98.62 43 LEU B CA 1
ATOM 1584 C C . LEU B 1 43 ? -5.73 -9.922 -12.891 1 98.62 43 LEU B C 1
ATOM 1586 O O . LEU B 1 43 ? -6.359 -9.484 -11.922 1 98.62 43 LEU B O 1
ATOM 1590 N N . LYS B 1 44 ? -4.555 -9.461 -13.211 1 98.75 44 LYS B N 1
ATOM 1591 C CA . LYS B 1 44 ? -3.852 -8.477 -12.391 1 98.75 44 LYS B CA 1
ATOM 1592 C C . LYS B 1 44 ? -4.523 -7.113 -12.477 1 98.75 44 LYS B C 1
ATOM 1594 O O . LYS B 1 44 ? -4.637 -6.406 -11.469 1 98.75 44 LYS B O 1
ATOM 1599 N N . ASN B 1 45 ? -5.027 -6.781 -13.625 1 98.62 45 ASN B N 1
ATOM 1600 C CA . ASN B 1 45 ? -5.66 -5.477 -13.812 1 98.62 45 ASN B CA 1
ATOM 1601 C C . ASN B 1 45 ? -6.945 -5.352 -13 1 98.62 45 ASN B C 1
ATOM 1603 O O . ASN B 1 45 ? -7.281 -4.266 -12.523 1 98.62 45 ASN B O 1
ATOM 1607 N N . GLN B 1 46 ? -7.672 -6.492 -12.812 1 98.69 46 GLN B N 1
ATOM 1608 C CA . GLN B 1 46 ? -8.867 -6.449 -11.977 1 98.69 46 GLN B CA 1
ATOM 1609 C C . GLN B 1 46 ? -8.531 -5.988 -10.562 1 98.69 46 GLN B C 1
ATOM 1611 O O . GLN B 1 46 ? -9.266 -5.188 -9.969 1 98.69 46 GLN B O 1
ATOM 1616 N N . VAL B 1 47 ? -7.461 -6.457 -10.078 1 98.75 47 VAL B N 1
ATOM 1617 C CA . VAL B 1 47 ? -7.051 -6.105 -8.727 1 98.75 47 VAL B CA 1
ATOM 1618 C C . VAL B 1 47 ? -6.531 -4.668 -8.695 1 98.75 47 VAL B C 1
ATOM 1620 O O . VAL B 1 47 ? -6.977 -3.855 -7.887 1 98.75 47 VAL B O 1
ATOM 1623 N N . ILE B 1 48 ? -5.621 -4.344 -9.656 1 98.12 48 ILE B N 1
ATOM 1624 C CA . ILE B 1 48 ? -4.945 -3.053 -9.688 1 98.12 48 ILE B CA 1
ATOM 1625 C C . ILE B 1 48 ? -5.973 -1.935 -9.836 1 98.12 48 ILE B C 1
ATOM 1627 O O . ILE B 1 48 ? -5.863 -0.891 -9.188 1 98.12 48 ILE B O 1
ATOM 1631 N N . GLU B 1 49 ? -7.043 -2.186 -10.562 1 97.69 49 GLU B N 1
ATOM 1632 C CA . GLU B 1 49 ? -8.023 -1.153 -10.883 1 97.69 49 GLU B CA 1
ATOM 1633 C C . GLU B 1 49 ? -9.078 -1.032 -9.789 1 97.69 49 GLU B C 1
ATOM 1635 O O . GLU B 1 49 ? -9.625 0.05 -9.562 1 97.69 49 GLU B O 1
ATOM 1640 N N . ASN B 1 50 ? -9.281 -2.092 -9.055 1 97.5 50 ASN B N 1
ATOM 1641 C CA . ASN B 1 50 ? -10.453 -2.088 -8.18 1 97.5 50 ASN B CA 1
ATOM 1642 C C . ASN B 1 50 ? -10.055 -2.162 -6.711 1 97.5 50 ASN B C 1
ATOM 1644 O O . ASN B 1 50 ? -10.906 -2.031 -5.828 1 97.5 50 ASN B O 1
ATOM 1648 N N . CYS B 1 51 ? -8.797 -2.416 -6.461 1 97.62 51 CYS B N 1
ATOM 1649 C CA . CYS B 1 51 ? -8.367 -2.596 -5.078 1 97.62 51 CYS B CA 1
ATOM 1650 C C . CYS B 1 51 ? -7.277 -1.594 -4.711 1 97.62 51 CYS B C 1
ATOM 1652 O O . CYS B 1 51 ? -6.086 -1.909 -4.777 1 97.62 51 CYS B O 1
ATOM 1654 N N . GLN B 1 52 ? -7.781 -0.456 -4.172 1 93.81 52 GLN B N 1
ATOM 1655 C CA . GLN B 1 52 ? -6.883 0.605 -3.729 1 93.81 52 GLN B CA 1
ATOM 1656 C C . GLN B 1 52 ? -6.723 0.586 -2.211 1 93.81 52 GLN B C 1
ATOM 1658 O O . GLN B 1 52 ? -7.676 0.856 -1.476 1 93.81 52 GLN B O 1
ATOM 1663 N N . PRO B 1 53 ? -5.488 0.36 -1.699 1 92.44 53 PRO B N 1
ATOM 1664 C CA . PRO B 1 53 ? -5.281 0.135 -0.267 1 92.44 53 PRO B CA 1
ATOM 1665 C C . PRO B 1 53 ? -5.734 1.316 0.588 1 92.44 53 PRO B C 1
ATOM 1667 O O . PRO B 1 53 ? -6.195 1.126 1.716 1 92.44 53 PRO B O 1
ATOM 1670 N N . LEU B 1 54 ? -5.66 2.521 0.047 1 92.12 54 LEU B N 1
ATOM 1671 C CA . LEU B 1 54 ? -5.922 3.705 0.858 1 92.12 54 LEU B CA 1
ATOM 1672 C C . LEU B 1 54 ? -7.395 4.094 0.787 1 92.12 54 LEU B C 1
ATOM 1674 O O . LEU B 1 54 ? -7.84 4.996 1.502 1 92.12 54 LEU B O 1
ATOM 1678 N N . ARG B 1 55 ? -8.219 3.43 0.04 1 88.69 55 ARG B N 1
ATOM 1679 C CA . ARG B 1 55 ? -9.625 3.781 -0.136 1 88.69 55 ARG B CA 1
ATOM 1680 C C . ARG B 1 55 ? -10.539 2.762 0.542 1 88.69 55 ARG B C 1
ATOM 1682 O O . ARG B 1 55 ? -11.742 2.732 0.29 1 88.69 55 ARG B O 1
ATOM 1689 N N . GLY B 1 56 ? -9.945 1.905 1.404 1 85.62 56 GLY B N 1
ATOM 1690 C CA . GLY B 1 56 ? -10.734 0.91 2.107 1 85.62 56 GLY B CA 1
ATOM 1691 C C . GLY B 1 56 ? -11.008 -0.331 1.278 1 85.62 56 GLY B C 1
ATOM 1692 O O . GLY B 1 56 ? -10.586 -0.419 0.125 1 85.62 56 GLY B O 1
ATOM 1693 N N . CYS B 1 57 ? -11.594 -1.268 1.918 1 93.25 57 CYS B N 1
ATOM 1694 C CA . CYS B 1 57 ? -11.961 -2.521 1.267 1 93.25 57 CYS B CA 1
ATOM 1695 C C . CYS B 1 57 ? -13.422 -2.51 0.84 1 93.25 57 CYS B C 1
ATOM 1697 O O . CYS B 1 57 ? -14.297 -2.922 1.603 1 93.25 57 CYS B O 1
ATOM 1699 N N . LEU B 1 58 ? -13.688 -2.078 -0.385 1 94.06 58 LEU B N 1
ATOM 1700 C CA . LEU B 1 58 ? -15.047 -1.977 -0.916 1 94.06 58 LEU B CA 1
ATOM 1701 C C . LEU B 1 58 ? -15.547 -3.336 -1.394 1 94.06 58 LEU B C 1
ATOM 1703 O O . LEU B 1 58 ? -14.75 -4.258 -1.599 1 94.06 58 LEU B O 1
ATOM 1707 N N . SER B 1 59 ? -16.781 -3.535 -1.612 1 96 59 SER B N 1
ATOM 1708 C CA . SER B 1 59 ? -17.422 -4.809 -1.939 1 96 59 SER B CA 1
ATOM 1709 C C . SER B 1 59 ? -16.828 -5.406 -3.215 1 96 59 SER B C 1
ATOM 1711 O O . SER B 1 59 ? -16.625 -6.617 -3.303 1 96 59 SER B O 1
ATOM 1713 N N . GLU B 1 60 ? -16.609 -4.574 -4.219 1 97.69 60 GLU B N 1
ATOM 1714 C CA . GLU B 1 60 ? -16.031 -5.039 -5.477 1 97.69 60 GLU B CA 1
ATOM 1715 C C . GLU B 1 60 ? -14.648 -5.648 -5.262 1 97.69 60 GLU B C 1
ATOM 1717 O O . GLU B 1 60 ? -14.359 -6.734 -5.762 1 97.69 60 GLU B O 1
ATOM 1722 N N . CYS B 1 61 ? -13.859 -4.973 -4.531 1 98.19 61 CYS B N 1
ATOM 1723 C CA . CYS B 1 61 ? -12.531 -5.484 -4.227 1 98.19 61 CYS B CA 1
ATOM 1724 C C . CYS B 1 61 ? -12.617 -6.77 -3.414 1 98.19 61 CYS B C 1
ATOM 1726 O O . CYS B 1 61 ? -11.875 -7.723 -3.674 1 98.19 61 CYS B O 1
ATOM 1728 N N . GLN B 1 62 ? -13.57 -6.836 -2.523 1 97.38 62 GLN B N 1
ATOM 1729 C CA . GLN B 1 62 ? -13.766 -8.047 -1.729 1 97.38 62 GLN B CA 1
ATOM 1730 C C . GLN B 1 62 ? -14 -9.258 -2.625 1 97.38 62 GLN B C 1
ATOM 1732 O O . GLN B 1 62 ? -13.375 -10.305 -2.438 1 97.38 62 GLN B O 1
ATOM 1737 N N . SER B 1 63 ? -14.859 -9.062 -3.602 1 98 63 SER B N 1
ATOM 1738 C CA . SER B 1 63 ? -15.219 -10.148 -4.508 1 98 63 SER B CA 1
ATOM 1739 C C . SER B 1 63 ? -14.023 -10.57 -5.363 1 98 63 SER B C 1
ATOM 1741 O O . SER B 1 63 ? -13.781 -11.758 -5.555 1 98 63 SER B O 1
ATOM 1743 N N . ILE B 1 64 ? -13.297 -9.625 -5.801 1 98.44 64 ILE B N 1
ATOM 1744 C CA . ILE B 1 64 ? -12.164 -9.875 -6.684 1 98.44 64 ILE B CA 1
ATOM 1745 C C . ILE B 1 64 ? -11.062 -10.602 -5.914 1 98.44 64 ILE B C 1
ATOM 1747 O O . ILE B 1 64 ? -10.523 -11.602 -6.391 1 98.44 64 ILE B O 1
ATOM 1751 N N . VAL B 1 65 ? -10.734 -10.117 -4.746 1 98 65 VAL B N 1
ATOM 1752 C CA . VAL B 1 65 ? -9.656 -10.695 -3.953 1 98 65 VAL B CA 1
ATOM 1753 C C . VAL B 1 65 ? -10.016 -12.133 -3.564 1 98 65 VAL B C 1
ATOM 1755 O O . VAL B 1 65 ? -9.148 -13.016 -3.576 1 98 65 VAL B O 1
ATOM 1758 N N . LYS B 1 66 ? -11.297 -12.328 -3.217 1 96.44 66 LYS B N 1
ATOM 1759 C CA . LYS B 1 66 ? -11.742 -13.68 -2.873 1 96.44 66 LYS B CA 1
ATOM 1760 C C . LYS B 1 66 ? -11.477 -14.648 -4.016 1 96.44 66 LYS B C 1
ATOM 1762 O O . LYS B 1 66 ? -11.062 -15.789 -3.787 1 96.44 66 LYS B O 1
ATOM 1767 N N . LEU B 1 67 ? -11.648 -14.219 -5.238 1 96.5 67 LEU B N 1
ATOM 1768 C CA . LEU B 1 67 ? -11.477 -15.055 -6.422 1 96.5 67 LEU B CA 1
ATOM 1769 C C . LEU B 1 67 ? -10 -15.172 -6.785 1 96.5 67 LEU B C 1
ATOM 1771 O O . LEU B 1 67 ? -9.484 -16.281 -6.965 1 96.5 67 LEU B O 1
ATOM 1775 N N . VAL B 1 68 ? -9.281 -14.086 -6.816 1 98.44 68 VAL B N 1
ATOM 1776 C CA . VAL B 1 68 ? -7.914 -14.031 -7.332 1 98.44 68 VAL B CA 1
ATOM 1777 C C . VAL B 1 68 ? -6.973 -14.766 -6.375 1 98.44 68 VAL B C 1
ATOM 1779 O O . VAL B 1 68 ? -6.016 -15.414 -6.809 1 98.44 68 VAL B O 1
ATOM 1782 N N . LYS B 1 69 ? -7.238 -14.695 -5.062 1 97.62 69 LYS B N 1
ATOM 1783 C CA . LYS B 1 69 ? -6.355 -15.312 -4.074 1 97.62 69 LYS B CA 1
ATOM 1784 C C . LYS B 1 69 ? -6.414 -16.828 -4.156 1 97.62 69 LYS B C 1
ATOM 1786 O O . LYS B 1 69 ? -5.559 -17.531 -3.6 1 97.62 69 LYS B O 1
ATOM 1791 N N . ARG B 1 70 ? -7.379 -17.391 -4.887 1 97.75 70 ARG B N 1
ATOM 1792 C CA . ARG B 1 70 ? -7.504 -18.844 -5.055 1 97.75 70 ARG B CA 1
ATOM 1793 C C . ARG B 1 70 ? -6.789 -19.312 -6.316 1 97.75 70 ARG B C 1
ATOM 1795 O O . ARG B 1 70 ? -6.676 -20.516 -6.562 1 97.75 70 ARG B O 1
ATOM 1802 N N . HIS B 1 71 ? -6.297 -18.406 -7.105 1 98.44 71 HIS B N 1
ATOM 1803 C CA . HIS B 1 71 ? -5.617 -18.75 -8.344 1 98.44 71 HIS B CA 1
ATOM 1804 C C . HIS B 1 71 ? -4.355 -19.562 -8.07 1 98.44 71 HIS B C 1
ATOM 1806 O O . HIS B 1 71 ? -3.602 -19.266 -7.145 1 98.44 71 HIS B O 1
ATOM 1812 N N . PRO B 1 72 ? -4.113 -20.516 -8.852 1 97.88 72 PRO B N 1
ATOM 1813 C CA . PRO B 1 72 ? -2.973 -21.406 -8.609 1 97.88 72 PRO B CA 1
ATOM 1814 C C . PRO B 1 72 ? -1.639 -20.672 -8.586 1 97.88 72 PRO B C 1
ATOM 1816 O O . PRO B 1 72 ? -0.689 -21.109 -7.938 1 97.88 72 PRO B O 1
ATOM 1819 N N . CYS B 1 73 ? -1.557 -19.516 -9.188 1 98.38 73 CYS B N 1
ATOM 1820 C CA . CYS B 1 73 ? -0.303 -18.781 -9.242 1 98.38 73 CYS B CA 1
ATOM 1821 C C . CYS B 1 73 ? -0.183 -17.828 -8.055 1 98.38 73 CYS B C 1
ATOM 1823 O O . CYS B 1 73 ? 0.794 -17.078 -7.945 1 98.38 73 CYS B O 1
ATOM 1825 N N . ILE B 1 74 ? -1.152 -17.859 -7.207 1 98.06 74 ILE B N 1
ATOM 1826 C CA . ILE B 1 74 ? -1.151 -16.953 -6.066 1 98.06 74 ILE B CA 1
ATOM 1827 C C . ILE B 1 74 ? -1.092 -17.75 -4.77 1 98.06 74 ILE B C 1
ATOM 1829 O O . ILE B 1 74 ? -0.523 -17.297 -3.773 1 98.06 74 ILE B O 1
ATOM 1833 N N . THR B 1 75 ? -1.603 -18.922 -4.793 1 95.19 75 THR B N 1
ATOM 1834 C CA . THR B 1 75 ? -1.814 -19.688 -3.568 1 95.19 75 THR B CA 1
ATOM 1835 C C . THR B 1 75 ? -0.614 -2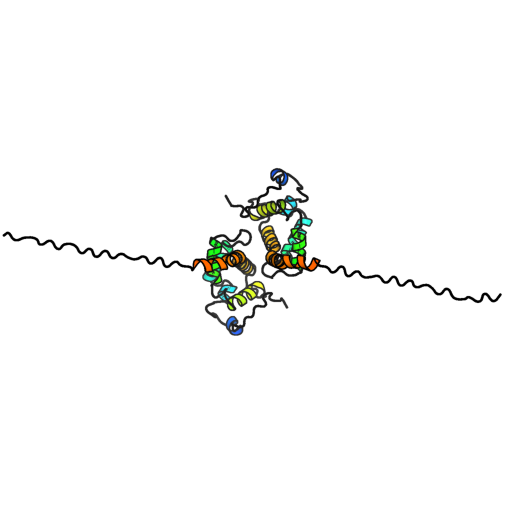0.578 -3.275 1 95.19 75 THR B C 1
ATOM 1837 O O . THR B 1 75 ? 0.151 -20.922 -4.18 1 95.19 75 THR B O 1
ATOM 1840 N N . GLU B 1 76 ? -0.463 -20.859 -2.047 1 93.62 76 GLU B N 1
ATOM 1841 C CA . GLU B 1 76 ? 0.469 -21.875 -1.568 1 93.62 76 GLU B CA 1
ATOM 1842 C C . GLU B 1 76 ? 1.903 -21.531 -1.966 1 93.62 76 GLU B C 1
ATOM 1844 O O . GLU B 1 76 ? 2.275 -20.359 -2.035 1 93.62 76 GLU B O 1
ATOM 1849 N N . ASP B 1 77 ? 2.764 -22.594 -2.094 1 93.88 77 ASP B N 1
ATOM 1850 C CA . ASP B 1 77 ? 4.199 -22.359 -2.238 1 93.88 77 ASP B CA 1
ATOM 1851 C C . ASP B 1 77 ? 4.531 -21.781 -3.609 1 93.88 77 ASP B C 1
ATOM 1853 O O . ASP B 1 77 ? 5.473 -21 -3.742 1 93.88 77 ASP B O 1
ATOM 1857 N N . VAL B 1 78 ? 3.74 -22.109 -4.582 1 95.38 78 VAL B N 1
ATOM 1858 C CA . VAL B 1 78 ? 3.969 -21.531 -5.902 1 95.38 78 VAL B CA 1
ATOM 1859 C C . VAL B 1 78 ? 3.76 -20.016 -5.848 1 95.38 78 VAL B C 1
ATOM 1861 O O . VAL B 1 78 ? 4.59 -19.25 -6.34 1 95.38 78 VAL B O 1
ATOM 1864 N N . GLY B 1 79 ? 2.641 -19.672 -5.238 1 96 79 GLY B N 1
ATOM 1865 C CA . GLY B 1 79 ? 2.377 -18.25 -5.066 1 96 79 GLY B CA 1
ATOM 1866 C C . GLY B 1 79 ? 3.463 -17.531 -4.289 1 96 79 GLY B C 1
ATOM 1867 O O . GLY B 1 79 ? 3.852 -16.422 -4.641 1 96 79 GLY B O 1
ATOM 1868 N N . SER B 1 80 ? 3.887 -18.203 -3.273 1 93.69 80 SER B N 1
ATOM 1869 C CA . SER B 1 80 ? 4.949 -17.625 -2.461 1 93.69 80 SER B CA 1
ATOM 1870 C C . SER B 1 80 ? 6.223 -17.438 -3.275 1 93.69 80 SER B C 1
ATOM 1872 O O . SER B 1 80 ? 6.898 -16.406 -3.15 1 93.69 80 SER B O 1
ATOM 1874 N N . TRP B 1 81 ? 6.559 -18.359 -4.027 1 93.56 81 TRP B N 1
ATOM 1875 C CA . TRP B 1 81 ? 7.727 -18.266 -4.898 1 93.56 81 TRP B CA 1
ATOM 1876 C C . TRP B 1 81 ? 7.582 -17.094 -5.867 1 93.56 81 TRP B C 1
ATOM 1878 O O . TRP B 1 81 ? 8.523 -16.312 -6.051 1 93.56 81 TRP B O 1
ATOM 1888 N N . ILE B 1 82 ? 6.414 -16.984 -6.41 1 96.06 82 ILE B N 1
ATOM 1889 C CA . ILE B 1 82 ? 6.156 -15.922 -7.383 1 96.06 82 ILE B CA 1
ATOM 1890 C C . ILE B 1 82 ? 6.254 -14.562 -6.699 1 96.06 82 ILE B C 1
ATOM 1892 O O . ILE B 1 82 ? 6.871 -13.633 -7.234 1 96.06 82 ILE B O 1
ATOM 1896 N N . LYS B 1 83 ? 5.629 -14.461 -5.586 1 95.62 83 LYS B N 1
ATOM 1897 C CA . LYS B 1 83 ? 5.668 -13.203 -4.852 1 95.62 83 LYS B CA 1
ATOM 1898 C C . LYS B 1 83 ? 7.102 -12.797 -4.527 1 95.62 83 LYS B C 1
ATOM 1900 O O . LYS B 1 83 ? 7.484 -11.641 -4.715 1 95.62 83 LYS B O 1
ATOM 1905 N N . ASN B 1 84 ? 7.902 -13.727 -4.137 1 92 84 ASN B N 1
ATOM 1906 C CA . ASN B 1 84 ? 9.305 -13.445 -3.85 1 92 84 ASN B CA 1
ATOM 1907 C C . ASN B 1 84 ? 10.055 -13.008 -5.102 1 92 84 ASN B C 1
ATOM 1909 O O . ASN B 1 84 ? 10.82 -12.039 -5.062 1 92 84 ASN B O 1
ATOM 1913 N N . ALA B 1 85 ? 9.805 -13.719 -6.121 1 93.31 85 ALA B N 1
ATOM 1914 C CA . ALA B 1 85 ? 10.461 -13.367 -7.379 1 93.31 85 ALA B CA 1
ATOM 1915 C C . ALA B 1 85 ? 10.031 -11.984 -7.859 1 93.31 85 ALA B C 1
ATOM 1917 O O . ALA B 1 85 ? 10.844 -11.219 -8.375 1 93.31 85 ALA B O 1
ATOM 1918 N N . ALA B 1 86 ? 8.773 -11.695 -7.668 1 96.12 86 ALA B N 1
ATOM 1919 C CA . ALA B 1 86 ? 8.219 -10.43 -8.125 1 96.12 86 ALA B CA 1
ATOM 1920 C C . ALA B 1 86 ? 8.82 -9.258 -7.359 1 96.12 86 ALA B C 1
ATOM 1922 O O . ALA B 1 86 ? 9.125 -8.211 -7.941 1 96.12 86 ALA B O 1
ATOM 1923 N N . LEU B 1 87 ? 9.039 -9.5 -6.062 1 93.5 87 LEU B N 1
ATOM 1924 C CA . LEU B 1 87 ? 9.344 -8.359 -5.199 1 93.5 87 LEU B CA 1
ATOM 1925 C C . LEU B 1 87 ? 10.836 -8.266 -4.922 1 93.5 87 LEU B C 1
ATOM 1927 O O . LEU B 1 87 ? 11.344 -7.191 -4.594 1 93.5 87 LEU B O 1
ATOM 1931 N N . PHE B 1 88 ? 11.633 -9.344 -5.215 1 89.75 88 PHE B N 1
ATOM 1932 C CA . PHE B 1 88 ? 12.992 -9.305 -4.695 1 89.75 88 PHE B CA 1
ATOM 1933 C C . PHE B 1 88 ? 13.984 -9.805 -5.742 1 89.75 88 PHE B C 1
ATOM 1935 O O . PHE B 1 88 ? 15.195 -9.648 -5.582 1 89.75 88 PHE B O 1
ATOM 1942 N N . SER B 1 89 ? 13.477 -10.43 -6.801 1 90.19 89 SER B N 1
ATOM 1943 C CA . SER B 1 89 ? 14.398 -10.93 -7.82 1 90.19 89 SER B CA 1
ATOM 1944 C C . SER B 1 89 ? 15.062 -9.781 -8.562 1 90.19 89 SER B C 1
ATOM 1946 O O . SER B 1 89 ? 14.516 -8.68 -8.641 1 90.19 89 SER B O 1
ATOM 1948 N N . LEU B 1 90 ? 16.234 -10.047 -9.141 1 92.31 90 LEU B N 1
ATOM 1949 C CA . LEU B 1 90 ? 16.953 -9.055 -9.938 1 92.31 90 LEU B CA 1
ATOM 1950 C C . LEU B 1 90 ? 16.641 -9.227 -11.422 1 92.31 90 LEU B C 1
ATOM 1952 O O . LEU B 1 90 ? 17.312 -8.633 -12.273 1 92.31 90 LEU B O 1
ATOM 1956 N N . ASP B 1 91 ? 15.695 -10.102 -11.68 1 94 91 ASP B N 1
ATOM 1957 C CA . ASP B 1 91 ? 15.289 -10.328 -13.062 1 94 91 ASP B CA 1
ATOM 1958 C C . ASP B 1 91 ? 14.672 -9.07 -13.664 1 94 91 ASP B C 1
ATOM 1960 O O . ASP B 1 91 ? 13.57 -8.664 -13.273 1 94 91 ASP B O 1
ATOM 1964 N N . GLN B 1 92 ? 15.281 -8.484 -14.688 1 95.75 92 GLN B N 1
ATOM 1965 C CA . GLN B 1 92 ? 14.883 -7.211 -15.281 1 95.75 92 GLN B CA 1
ATOM 1966 C C . GLN B 1 92 ? 13.641 -7.367 -16.141 1 95.75 92 GLN B C 1
ATOM 1968 O O . GLN B 1 92 ? 13.023 -6.375 -16.547 1 95.75 92 GLN B O 1
ATOM 1973 N N . ARG B 1 93 ? 13.336 -8.562 -16.453 1 96.75 93 ARG B N 1
ATOM 1974 C CA . ARG B 1 93 ? 12.133 -8.797 -17.266 1 96.75 93 ARG B CA 1
ATOM 1975 C C . ARG B 1 93 ? 10.875 -8.555 -16.438 1 96.75 93 ARG B C 1
ATOM 1977 O O . ARG B 1 93 ? 9.789 -8.367 -17 1 96.75 93 ARG B O 1
ATOM 1984 N N . VAL B 1 94 ? 10.938 -8.633 -15.039 1 97.94 94 VAL B N 1
ATOM 1985 C CA . VAL B 1 94 ? 9.797 -8.461 -14.148 1 97.94 94 VAL B CA 1
ATOM 1986 C C . VAL B 1 94 ? 9.445 -6.98 -14.039 1 97.94 94 VAL B C 1
ATOM 1988 O O . VAL B 1 94 ? 10.305 -6.148 -13.75 1 97.94 94 VAL B O 1
ATOM 1991 N N . ASN B 1 95 ? 8.219 -6.625 -14.305 1 97.62 95 ASN B N 1
ATOM 1992 C CA . ASN B 1 95 ? 7.711 -5.281 -14.047 1 97.62 95 ASN B CA 1
ATOM 1993 C C . ASN B 1 95 ? 7.418 -5.07 -12.562 1 97.62 95 ASN B C 1
ATOM 1995 O O . ASN B 1 95 ? 6.301 -5.324 -12.109 1 97.62 95 ASN B O 1
ATOM 1999 N N . ARG B 1 96 ? 8.32 -4.57 -11.883 1 96.12 96 ARG B N 1
ATOM 2000 C CA . ARG B 1 96 ? 8.258 -4.453 -10.43 1 96.12 96 ARG B CA 1
ATOM 2001 C C . ARG B 1 96 ? 7.117 -3.537 -10.008 1 96.12 96 ARG B C 1
ATOM 2003 O O . ARG B 1 96 ? 6.402 -3.834 -9.047 1 96.12 96 ARG B O 1
ATOM 2010 N N . THR B 1 97 ? 6.973 -2.449 -10.695 1 95.12 97 THR B N 1
ATOM 2011 C CA . THR B 1 97 ? 5.914 -1.501 -10.359 1 95.12 97 THR B CA 1
ATOM 2012 C C . THR B 1 97 ? 4.543 -2.156 -10.477 1 95.12 97 THR B C 1
ATOM 2014 O O . THR B 1 97 ? 3.701 -2.014 -9.586 1 95.12 97 THR B O 1
ATOM 2017 N N . GLU B 1 98 ? 4.383 -2.936 -11.516 1 97.81 98 GLU B N 1
ATOM 2018 C CA . GLU B 1 98 ? 3.123 -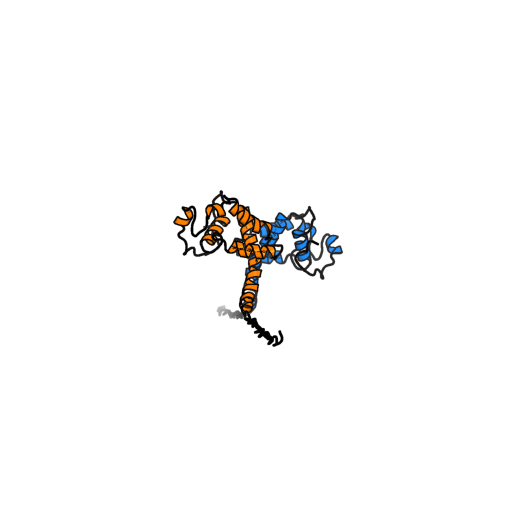3.652 -11.695 1 97.81 98 GLU B CA 1
ATOM 2019 C C . GLU B 1 98 ? 2.887 -4.648 -10.57 1 97.81 98 GLU B C 1
ATOM 2021 O O . GLU B 1 98 ? 1.797 -4.695 -9.992 1 97.81 98 GLU B O 1
ATOM 2026 N N . MET B 1 99 ? 3.92 -5.426 -10.32 1 98.31 99 MET B N 1
ATOM 2027 C CA . MET B 1 99 ? 3.777 -6.508 -9.352 1 98.31 99 MET B CA 1
ATOM 2028 C C . MET B 1 99 ? 3.598 -5.961 -7.941 1 98.31 99 MET B C 1
ATOM 2030 O O . MET B 1 99 ? 2.795 -6.48 -7.164 1 98.31 99 MET B O 1
ATOM 2034 N N . GLU B 1 100 ? 4.234 -4.844 -7.598 1 96.06 100 GLU B N 1
ATOM 2035 C CA . GLU B 1 100 ? 4.051 -4.207 -6.297 1 96.06 100 GLU B CA 1
ATOM 2036 C C . GLU B 1 100 ? 2.639 -3.654 -6.145 1 96.06 100 GLU B C 1
ATOM 2038 O O . GLU B 1 100 ? 1.997 -3.846 -5.109 1 96.06 100 GLU B O 1
ATOM 2043 N N . THR B 1 101 ? 2.178 -2.949 -7.16 1 97 101 THR B N 1
ATOM 2044 C CA . THR B 1 101 ? 0.821 -2.416 -7.133 1 97 101 THR B CA 1
ATOM 2045 C C . THR B 1 101 ? -0.201 -3.543 -7.02 1 97 101 THR B C 1
ATOM 2047 O O . THR B 1 101 ? -1.168 -3.439 -6.262 1 97 101 THR B O 1
ATOM 2050 N N . PHE B 1 102 ? 0.089 -4.637 -7.711 1 98.56 102 PHE B N 1
ATOM 2051 C CA . PHE B 1 102 ? -0.787 -5.801 -7.691 1 98.56 102 PHE B CA 1
ATOM 2052 C C . PHE B 1 102 ? -0.861 -6.398 -6.289 1 98.56 102 PHE B C 1
ATOM 2054 O O . PHE B 1 102 ? -1.952 -6.625 -5.762 1 98.56 102 PHE B O 1
ATOM 2061 N N . TYR B 1 103 ? 0.24 -6.617 -5.695 1 97.56 103 TYR B N 1
ATOM 2062 C CA . TYR B 1 103 ? 0.243 -7.289 -4.402 1 97.56 103 TYR B CA 1
ATOM 2063 C C . TYR B 1 103 ? -0.273 -6.363 -3.307 1 97.56 103 TYR B C 1
ATOM 2065 O O . TYR B 1 103 ? -0.911 -6.816 -2.354 1 97.56 103 TYR B O 1
ATOM 2073 N N . LEU B 1 104 ? -0.011 -5.055 -3.465 1 96.94 104 LEU B N 1
ATOM 2074 C CA . LEU B 1 104 ? -0.606 -4.113 -2.52 1 96.94 104 LEU B CA 1
ATOM 2075 C C . LEU B 1 104 ? -2.129 -4.152 -2.598 1 96.94 104 LEU B C 1
ATOM 2077 O O . LEU B 1 104 ? -2.807 -4.188 -1.568 1 96.94 104 LEU B O 1
ATOM 2081 N N . GLY B 1 105 ? -2.629 -4.145 -3.775 1 97.62 105 GLY B N 1
ATOM 2082 C CA . GLY B 1 105 ? -4.066 -4.27 -3.957 1 97.62 105 GLY B CA 1
ATOM 2083 C C . GLY B 1 105 ? -4.621 -5.582 -3.434 1 97.62 105 GLY B C 1
ATOM 2084 O O . GLY B 1 105 ? -5.672 -5.602 -2.787 1 97.62 105 GLY B O 1
ATOM 2085 N N . LEU B 1 106 ? -3.896 -6.629 -3.691 1 97.56 106 LEU B N 1
ATOM 2086 C CA . LEU B 1 106 ? -4.328 -7.965 -3.301 1 97.56 106 LEU B CA 1
ATOM 2087 C C . LEU B 1 106 ? -4.422 -8.086 -1.784 1 97.56 106 LEU B C 1
ATOM 2089 O O . LEU B 1 106 ? -5.27 -8.82 -1.266 1 97.56 106 LEU B O 1
ATOM 2093 N N . SER B 1 107 ? -3.666 -7.336 -1.136 1 94.38 107 SER B N 1
ATOM 2094 C CA . SER B 1 107 ? -3.615 -7.43 0.319 1 94.38 107 SER B CA 1
ATOM 2095 C C . SER B 1 107 ? -4.484 -6.363 0.976 1 94.38 107 SER B C 1
ATOM 2097 O O . SER B 1 107 ? -4.52 -6.254 2.203 1 94.38 107 SER B O 1
ATOM 2099 N N . SER B 1 108 ? -5.168 -5.562 0.189 1 93.75 108 SER B N 1
ATOM 2100 C CA . SER B 1 108 ? -5.852 -4.379 0.701 1 93.75 108 SER B CA 1
ATOM 2101 C C . SER B 1 108 ? -7.059 -4.762 1.551 1 93.75 108 SER B C 1
ATOM 2103 O O . SER B 1 108 ? -7.555 -3.951 2.336 1 93.75 108 SER B O 1
ATOM 2105 N N . CYS B 1 109 ? -7.492 -6.062 1.477 1 94.38 109 CYS B N 1
ATOM 2106 C CA . CYS B 1 109 ? -8.672 -6.473 2.23 1 94.38 109 CYS B CA 1
ATOM 2107 C C . CYS B 1 109 ? -8.312 -7.496 3.297 1 94.38 109 CYS B C 1
ATOM 2109 O O . CYS B 1 109 ? -9.195 -8.109 3.9 1 94.38 109 CYS B O 1
ATOM 2111 N N . ASP B 1 110 ? -7.043 -7.715 3.578 1 90.5 110 ASP B N 1
ATOM 2112 C CA . ASP B 1 110 ? -6.613 -8.766 4.496 1 90.5 110 ASP B CA 1
ATOM 2113 C C . ASP B 1 110 ? -7.191 -8.547 5.891 1 90.5 110 ASP B C 1
ATOM 2115 O O . ASP B 1 110 ? -7.688 -9.484 6.52 1 90.5 110 ASP B O 1
ATOM 2119 N N . VAL B 1 111 ? -7.176 -7.34 6.383 1 85.38 111 VAL B N 1
ATOM 2120 C CA . VAL B 1 111 ? -7.695 -7.027 7.711 1 85.38 111 VAL B CA 1
ATOM 2121 C C . VAL B 1 111 ? -9.195 -7.285 7.754 1 85.38 111 VAL B C 1
ATOM 2123 O O . VAL B 1 111 ? -9.711 -7.82 8.742 1 85.38 111 VAL B O 1
ATOM 2126 N N . TRP B 1 112 ? -9.852 -6.93 6.699 1 88.12 112 TRP B N 1
ATOM 2127 C CA . TRP B 1 112 ? -11.289 -7.148 6.613 1 88.12 112 TRP B CA 1
ATOM 2128 C C . TRP B 1 112 ? -11.625 -8.633 6.676 1 88.12 112 TRP B C 1
ATOM 2130 O O . TRP B 1 112 ? -12.492 -9.055 7.441 1 88.12 112 TRP B O 1
ATOM 2140 N N . PHE B 1 113 ? -10.969 -9.477 5.949 1 90.31 113 PHE B N 1
ATOM 2141 C CA . PHE B 1 113 ? -11.219 -10.914 5.891 1 90.31 113 PHE B CA 1
ATOM 2142 C C . PHE B 1 113 ? -10.875 -11.578 7.219 1 90.31 113 PHE B C 1
ATOM 2144 O O . PHE B 1 113 ? -11.531 -12.531 7.633 1 90.31 113 PHE B O 1
ATOM 2151 N N . GLU B 1 114 ? -9.805 -11.117 7.863 1 86.12 114 GLU B N 1
ATOM 2152 C CA . GLU B 1 114 ? -9.422 -11.672 9.164 1 86.12 114 GLU B CA 1
ATOM 2153 C C . GLU B 1 114 ? -10.484 -11.375 10.219 1 86.12 114 GLU B C 1
ATOM 2155 O O . GLU B 1 114 ? -10.75 -12.211 11.086 1 86.12 114 GLU B O 1
ATOM 2160 N N . SER B 1 115 ? -11.133 -10.242 10.141 1 83.69 115 SER B N 1
ATOM 2161 C CA . SER B 1 115 ? -12.141 -9.828 11.117 1 83.69 115 SER B CA 1
ATOM 2162 C C . SER B 1 115 ? -13.477 -10.516 10.852 1 83.69 115 SER B C 1
ATOM 2164 O O . SER B 1 115 ? -14.344 -10.555 11.727 1 83.69 115 SER B O 1
ATOM 2166 N N . HIS B 1 116 ? -13.641 -11.125 9.727 1 81 116 HIS B N 1
ATOM 2167 C CA . HIS B 1 116 ? -14.922 -11.727 9.375 1 81 116 HIS B CA 1
ATOM 2168 C C . HIS B 1 116 ? -14.781 -13.234 9.188 1 81 116 HIS B C 1
ATOM 2170 O O . HIS B 1 116 ? -15.688 -13.883 8.664 1 81 116 HIS B O 1
ATOM 2176 N N . LYS B 1 117 ? -13.602 -13.812 9.273 1 78.12 117 LYS B N 1
ATOM 2177 C CA . LYS B 1 117 ? -13.43 -15.266 9.25 1 78.12 117 LYS B CA 1
ATOM 2178 C C . LYS B 1 117 ? -14.297 -15.93 10.32 1 78.12 117 LYS B C 1
ATOM 2180 O O . LYS B 1 117 ? -14.883 -16.984 10.078 1 78.12 117 LYS B O 1
ATOM 2185 N N . ASN B 1 118 ? -14.477 -15.336 11.477 1 61.41 118 ASN B N 1
ATOM 2186 C CA . ASN B 1 118 ? -15.25 -15.93 12.562 1 61.41 118 ASN B CA 1
ATOM 2187 C C . ASN B 1 118 ? -16.75 -15.828 12.305 1 61.41 118 ASN B C 1
ATOM 2189 O O . ASN B 1 118 ? -17.531 -16.562 12.898 1 61.41 118 ASN B O 1
ATOM 2193 N N . ASP B 1 119 ? -17.172 -14.938 11.414 1 55.06 119 ASP B N 1
ATOM 2194 C CA . ASP B 1 119 ? -18.609 -14.82 11.227 1 55.06 119 ASP B CA 1
ATOM 2195 C C . ASP B 1 119 ? -19.141 -15.938 10.328 1 55.06 119 ASP B C 1
ATOM 219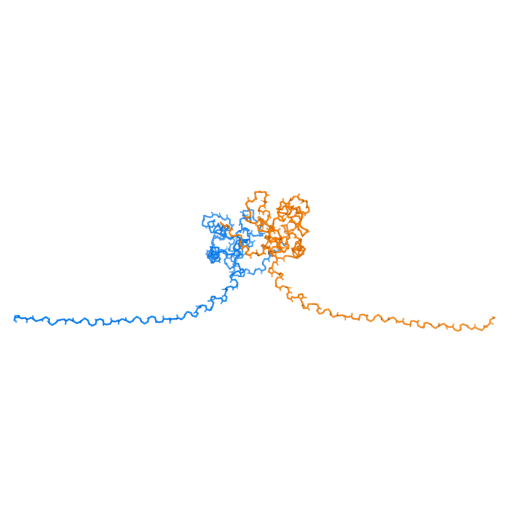7 O O . ASP B 1 119 ? -20.297 -16.344 10.453 1 55.06 119 ASP B O 1
ATOM 2201 N N . ASP B 1 120 ? -18.375 -16.391 9.391 1 52.69 120 ASP B N 1
ATOM 2202 C CA . ASP B 1 120 ? -18.859 -17.469 8.531 1 52.69 120 ASP B CA 1
ATOM 2203 C C . ASP B 1 120 ? -19.047 -18.766 9.32 1 52.69 120 ASP B C 1
ATOM 2205 O O . ASP B 1 120 ? -19.828 -19.641 8.93 1 52.69 120 ASP B O 1
ATOM 2209 N N . ASN B 1 121 ? -18.297 -19 10.344 1 50.03 121 ASN B N 1
ATOM 2210 C CA . ASN B 1 121 ? -18.562 -20.234 11.07 1 50.03 121 ASN B CA 1
ATOM 2211 C C . ASN B 1 121 ? -19.906 -20.203 11.766 1 50.03 121 ASN B C 1
ATOM 2213 O O . ASN B 1 121 ? -20.453 -21.234 12.125 1 50.03 121 ASN B O 1
ATOM 2217 N N . SER B 1 122 ? -20.375 -18.984 12.117 1 47.31 122 SER B N 1
ATOM 2218 C CA . SER B 1 122 ? -21.609 -19.047 12.883 1 47.31 122 SER B CA 1
ATOM 2219 C C . SER B 1 122 ? -22.812 -19.266 11.969 1 47.31 122 SER B C 1
ATOM 2221 O O . SER B 1 122 ? -23.906 -19.578 12.438 1 47.31 122 SER B O 1
ATOM 2223 N N . SER B 1 123 ? -22.656 -18.766 10.695 1 45.41 123 SER B N 1
ATOM 2224 C CA . SER B 1 123 ? -23.922 -18.797 9.984 1 45.41 123 SER B CA 1
ATOM 2225 C C . SER B 1 123 ? -24.219 -20.203 9.453 1 45.41 123 SER B C 1
ATOM 2227 O O . SER B 1 123 ? -25.266 -20.422 8.828 1 45.41 123 SER B O 1
ATOM 2229 N N . ASN B 1 124 ? -23.188 -21.078 9.57 1 41.16 124 ASN B N 1
ATOM 2230 C CA . ASN B 1 124 ? -23.578 -22.375 9.016 1 41.16 124 ASN B CA 1
ATOM 2231 C C . ASN B 1 124 ? -24.641 -23.047 9.867 1 41.16 124 ASN B C 1
ATOM 2233 O O . ASN B 1 124 ? -24.906 -24.234 9.711 1 41.16 124 ASN B O 1
ATOM 2237 N N . ASN B 1 125 ? -24.953 -22.391 11.047 1 41.66 125 ASN B N 1
ATOM 2238 C CA . ASN B 1 125 ? -26.062 -23.156 11.625 1 41.66 125 ASN B CA 1
ATOM 2239 C C . ASN B 1 125 ? -27.297 -23.109 10.75 1 41.66 125 ASN B C 1
ATOM 2241 O O . ASN B 1 125 ? -28.016 -22.094 10.727 1 41.66 125 ASN B O 1
ATOM 2245 N N . GLY B 1 126 ? -27.156 -23.453 9.461 1 36.72 126 GLY B N 1
ATOM 2246 C CA . GLY B 1 126 ? -28.234 -23.688 8.516 1 36.72 126 GLY B CA 1
ATOM 2247 C C . GLY B 1 126 ? -29.406 -24.422 9.125 1 36.72 126 GLY B C 1
ATOM 2248 O O . GLY B 1 126 ? -29.281 -25.547 9.602 1 36.72 126 GLY B O 1
ATOM 2249 N N . SER B 1 127 ? -30.281 -23.703 9.891 1 35.62 127 SER B N 1
ATOM 2250 C CA . SER B 1 127 ? -31.594 -24.266 10.18 1 35.62 127 SER B CA 1
ATOM 2251 C C . SER B 1 127 ? -32.25 -24.859 8.93 1 35.62 127 SER B C 1
ATOM 2253 O O . SER B 1 127 ? -32.375 -24.172 7.914 1 35.62 127 SER B O 1
ATOM 2255 N N . GLN B 1 128 ? -32.062 -26.203 8.625 1 33.41 128 GLN B N 1
ATOM 2256 C CA . GLN B 1 128 ? -32.812 -27.078 7.738 1 33.41 128 GLN B CA 1
ATOM 2257 C C . GLN B 1 128 ? -34.312 -26.859 7.887 1 33.41 128 GLN B C 1
ATOM 2259 O O . GLN B 1 128 ? -34.906 -27.25 8.898 1 33.41 128 GLN B O 1
ATOM 2264 N N . LEU B 1 129 ? -34.844 -25.672 7.648 1 33.19 129 LEU B N 1
ATOM 2265 C CA . LEU B 1 129 ? -36.312 -25.578 7.566 1 33.19 129 LEU B CA 1
ATOM 2266 C C . LEU B 1 129 ? -36.875 -26.594 6.562 1 33.19 129 LEU B C 1
ATOM 2268 O O . LEU B 1 129 ? -36.5 -26.578 5.391 1 33.19 129 LEU B O 1
ATOM 2272 N N . THR B 1 130 ? -37.125 -27.828 7.031 1 32.44 130 THR B N 1
ATOM 2273 C CA . THR B 1 130 ? -37.906 -28.891 6.398 1 32.44 130 THR B CA 1
ATOM 2274 C C . THR B 1 130 ? -39.188 -28.344 5.812 1 32.44 130 THR B C 1
ATOM 2276 O O . THR B 1 130 ? -40 -27.734 6.523 1 32.44 130 THR B O 1
ATOM 2279 N N . LEU B 1 131 ? -39.188 -27.812 4.594 1 30.42 131 LEU B N 1
ATOM 2280 C CA . LEU B 1 131 ? -40.375 -27.547 3.771 1 30.42 131 LEU B CA 1
ATOM 2281 C C . LEU B 1 131 ? -41.25 -28.781 3.625 1 30.42 131 LEU B C 1
ATOM 2283 O O . LEU B 1 131 ? -40.812 -29.781 3.037 1 30.42 131 LEU B O 1
ATOM 2287 N N . SER B 1 132 ? -42.031 -29.219 4.629 1 30.48 132 SER B N 1
ATOM 2288 C CA . SER B 1 132 ? -43.062 -30.219 4.582 1 30.48 132 SER B CA 1
ATOM 2289 C C . SER B 1 132 ? -44.031 -29.969 3.426 1 30.48 132 SER B C 1
ATOM 2291 O O . SER B 1 132 ? -44.719 -28.938 3.395 1 30.48 132 SER B O 1
ATOM 2293 N N . LEU B 1 133 ? -43.688 -30.328 2.16 1 30.17 133 LEU B N 1
ATOM 2294 C CA . LEU B 1 133 ? -44.531 -30.422 0.983 1 30.17 133 LEU B CA 1
ATOM 2295 C C . LEU B 1 133 ? -45.812 -31.219 1.297 1 30.17 133 LEU B C 1
ATOM 2297 O O . LEU B 1 133 ? -45.719 -32.406 1.603 1 30.17 133 LEU B O 1
ATOM 2301 N N . PHE B 1 134 ? -46.844 -30.641 1.946 1 32.94 134 PHE B N 1
ATOM 2302 C CA . PHE B 1 134 ? -48.188 -31.188 2.127 1 32.94 134 PHE B CA 1
ATOM 2303 C C . PHE B 1 134 ? -48.781 -31.625 0.792 1 32.94 134 PHE B C 1
ATOM 2305 O O . PHE B 1 134 ? -49.094 -30.781 -0.06 1 32.94 134 PHE B O 1
ATOM 2312 N N . LEU B 1 135 ? -48.312 -32.719 0.094 1 33 135 LEU B N 1
ATOM 2313 C CA . LEU B 1 135 ? -49 -33.375 -0.997 1 33 135 LEU B CA 1
ATOM 2314 C C . LEU B 1 135 ? -50.469 -33.656 -0.626 1 33 135 LEU B C 1
ATOM 2316 O O . LEU B 1 135 ? -50.75 -34.438 0.287 1 33 135 LEU B O 1
ATOM 2320 N N . TYR B 1 136 ? -51.344 -32.656 -0.592 1 28.14 136 TYR B N 1
ATOM 2321 C CA . TYR B 1 136 ? -52.781 -32.75 -0.452 1 28.14 136 TYR B CA 1
ATOM 2322 C C . TYR B 1 136 ? -53.375 -33.781 -1.419 1 28.14 136 TYR B C 1
ATOM 2324 O O . TYR B 1 136 ? -53.062 -33.75 -2.617 1 28.14 136 TYR B O 1
ATOM 2332 N N . LEU B 1 137 ? -53.656 -35.062 -0.986 1 33.16 137 LEU B N 1
ATOM 2333 C CA . LEU B 1 137 ? -54.438 -36.219 -1.451 1 33.16 137 LEU B CA 1
ATOM 2334 C C . LEU B 1 137 ? -55.812 -35.75 -1.923 1 33.16 137 LEU B C 1
ATOM 2336 O O . LEU B 1 137 ? -56.625 -35.281 -1.119 1 33.16 137 LEU B O 1
ATOM 2340 N N . PHE B 1 138 ? -55.906 -34.906 -3.021 1 31.06 138 PHE B N 1
ATOM 2341 C CA . PHE B 1 138 ? -57.188 -34.625 -3.605 1 31.06 138 PHE B CA 1
ATOM 2342 C C . PHE B 1 138 ? -57.938 -35.938 -3.912 1 31.06 138 PHE B C 1
ATOM 2344 O O . PHE B 1 138 ? -57.531 -36.688 -4.809 1 31.06 138 PHE B O 1
ATOM 2351 N N . HIS B 1 139 ? -58.406 -36.688 -2.934 1 31.61 139 HIS B N 1
ATOM 2352 C CA . HIS B 1 139 ? -59.406 -37.781 -2.975 1 31.61 139 HIS B CA 1
ATOM 2353 C C . HIS B 1 139 ? -60.625 -37.375 -3.76 1 31.61 139 HIS B C 1
ATOM 2355 O O . HIS B 1 139 ? -61.531 -36.688 -3.227 1 31.61 139 HIS B O 1
ATOM 2361 N N . THR B 1 140 ? -60.531 -36.594 -4.906 1 30.09 140 THR B N 1
ATOM 2362 C CA . THR B 1 140 ? -61.781 -36.219 -5.562 1 30.09 140 THR B CA 1
ATOM 2363 C C . THR B 1 140 ? -62.688 -37.438 -5.742 1 30.09 140 THR B C 1
ATOM 2365 O O . THR B 1 140 ? -62.188 -38.562 -5.906 1 30.09 140 THR B O 1
ATOM 2368 N N . MET B 1 141 ? -64.062 -37.312 -5.422 1 29.11 141 MET B N 1
ATOM 2369 C CA . MET B 1 141 ? -65.438 -37.781 -5.359 1 29.11 141 MET B CA 1
ATOM 2370 C C . MET B 1 141 ? -65.875 -38.281 -6.723 1 29.11 141 MET B C 1
ATOM 2372 O O . MET B 1 141 ? -66 -37.5 -7.672 1 29.11 141 MET B O 1
ATOM 2376 N N . TYR B 1 142 ? -65.312 -39.375 -7.305 1 32.22 142 TYR B N 1
ATOM 2377 C CA . TYR B 1 142 ? -66 -40.031 -8.43 1 32.22 142 TYR B CA 1
ATOM 2378 C C . TYR B 1 142 ? -67.5 -40.188 -8.156 1 32.22 142 TYR B C 1
ATOM 2380 O O . TYR B 1 142 ? -67.875 -40.969 -7.273 1 32.22 142 TYR B O 1
ATOM 2388 N N . PHE B 1 143 ? -68.312 -39.125 -8.258 1 32.03 143 PHE B N 1
ATOM 2389 C CA . PHE B 1 143 ? -69.75 -39.062 -8.273 1 32.03 143 PHE B CA 1
ATOM 2390 C C . PHE B 1 143 ? -70.375 -40.156 -9.141 1 32.03 143 PHE B C 1
ATOM 2392 O O . PHE B 1 143 ? -69.812 -40.438 -10.227 1 32.03 143 PHE B O 1
ATOM 2399 N N . PHE B 1 144 ? -71.188 -41.031 -8.516 1 32.44 144 PHE B N 1
ATOM 2400 C CA . PHE B 1 144 ? -72.125 -42.062 -8.828 1 32.44 144 PHE B CA 1
ATOM 2401 C C . PHE B 1 144 ? -73.125 -41.594 -9.914 1 32.44 144 PHE B C 1
ATOM 2403 O O . PHE B 1 144 ? -74.062 -40.875 -9.633 1 32.44 144 PHE B O 1
ATOM 2410 N N . VAL B 1 145 ? -72.625 -40.906 -10.961 1 32.22 145 VAL B N 1
ATOM 2411 C CA . VAL B 1 145 ? -73.625 -40.594 -11.93 1 32.22 145 VAL B CA 1
ATOM 2412 C C . VAL B 1 145 ? -74.5 -41.844 -12.172 1 32.22 145 VAL B C 1
ATOM 2414 O O . VAL B 1 145 ? -74 -42.938 -12.375 1 32.22 145 VAL B O 1
ATOM 2417 N N . THR B 1 146 ? -75.875 -41.75 -11.891 1 29.55 146 THR B N 1
ATOM 2418 C CA . THR B 1 146 ? -77.25 -42.281 -11.922 1 29.55 146 THR B CA 1
ATOM 2419 C C . THR B 1 146 ? -77.438 -43.094 -13.203 1 29.55 146 THR B C 1
ATOM 2421 O O . THR B 1 146 ? -76.812 -42.844 -14.211 1 29.55 146 THR B O 1
ATOM 2424 N N . ILE B 1 147 ? -78.75 -43.812 -13.242 1 31.53 147 ILE B N 1
ATOM 2425 C CA . ILE B 1 147 ? -79.75 -44.812 -13.562 1 31.53 147 ILE B CA 1
ATOM 2426 C C . ILE B 1 147 ? -80.25 -44.594 -14.969 1 31.53 147 ILE B C 1
ATOM 2428 O O . ILE B 1 147 ? -80.562 -45.531 -15.703 1 31.53 147 ILE B O 1
ATOM 2432 N N . MET B 1 148 ? -80.875 -43.344 -15.352 1 32.22 148 MET B N 1
ATOM 2433 C CA . MET B 1 148 ? -82.125 -43.438 -16.062 1 32.22 148 MET B CA 1
ATOM 2434 C C . MET B 1 148 ? -81.938 -44.125 -17.406 1 32.22 148 MET B C 1
ATOM 2436 O O . MET B 1 148 ? -82.75 -45 -17.75 1 32.22 148 MET B O 1
ATOM 2440 N N . PHE B 1 149 ? -81.75 -43.5 -18.641 1 29.88 149 PHE B N 1
ATOM 2441 C CA . PHE B 1 149 ? -82.188 -44.188 -19.828 1 29.88 149 PHE B CA 1
ATOM 2442 C C . PHE B 1 149 ? -81.375 -45.406 -20.125 1 29.88 149 PHE B C 1
ATOM 2444 O O . PHE B 1 149 ? -80.125 -45.406 -19.922 1 29.88 149 PHE B O 1
#

Radius of gyration: 32.73 Å; Cα contacts (8 Å, |Δi|>4): 260; chains: 2; bounding box: 143×75×90 Å

Nearest PDB structures (foldseek):
  2cfo-assembly1_A  TM=2.637E-01  e=2.541E+00  Synechococcus elongatus
  2cfo-assembly1_A  TM=2.571E-01  e=2.415E+00  Synechococcus elongatus

Secondary structure (DSSP, 8-state):
----S-----TTS-HHHHHH-S-BTTB-HHHHHHT-SHHHHHHHHHHHHH--GGG---HHHHHHHHHHTTSTTTSHHHHHHHHHHHHH---TTS-HHHHHHHHHHHTTTHHHHHHTHHHHHHHT-------------------------/----S-----TTS-HHHHHH-S-BTTB-HHHHHHT-SHHHHHHHHHHHHH--GGG---HHHHHHHHHHTTSTTTSHHHHHHHHHHHHH---TTS-HHHHHHHHHHHTTTHHHHHHTHHHHHHHT-------------------------

Sequence (298 aa):
NIQSPFCVSLKDIDQMQLFTSEEYKSCRHWDFLLSLTEEMRHLKNQVIENCQPLRGCLSECQSIVKLVKRHPCITEDVGSWIKNAALFSLDQRVNRTEMETFYLGLSSCDVWFESHKNDDNSSNNGSQLTLSLFLYLFHTMYFFVTIMFNIQSPFCVSLKDIDQMQLFTSEEYKSCRHWDFLLSLTEEMRHLKNQVIENCQPLRGCLSECQSIVKLVKRHPCITEDVGSWIKNAALFSLDQRVNRTEMETFYLGLSSCDVWFESHKNDDNSSNNGSQLTLSLFLYLFHTMYFFVTIMF

Foldseek 3Di:
DQPLPDPDDLPPDDVVCVVPDCDDQNDRLCCQQLVVDPVNVVLLCQLLVPFDLVVACDPSLVVSLVVSCPDRCCDDSNNVVSLSCLAPNPPPSGPNVSSVSSVSSSCSCVVVCVVCVVVVVVVVVPDPPPPPPPPPPPPPPPDPPPPPD/DQPLPPPDDLPPDDVVCVVPDCDDQNDRLCCQQLVVDPVNVVLLCQLLVPFDLVVACDPSLVVSLVVSCPDRCCDDSNNVVSLSCLAPNPPPSGPNVSSVSSVSSSCSCVVVCVVCVVVVVVVVVPPPPPPPPPPPPCPDDPDPPDDDD